Protein AF-A0A1M2VXD1-F1 (afdb_monomer_lite)

pLDDT: mean 79.66, std 19.38, range [21.55, 96.44]

Radius of gyration: 25.26 Å; chains: 1; bounding box: 63×51×66 Å

Sequence (333 aa):
MLAHATRSALWVNRQWRKYPYMIINKCAIPARLKPLDLIFSRRVIPALESASIPWVDDLNDPSAPAAVMGALDVIEDKSFRRASTYHAFLPGSLAQDSKARLKICTNTIVMRLDLADEDGIVRARGVHIAAANPRKADLTYYAKARREVVLSAGALGSPQILMLMWSAPCMRLRGKPELEYSCIGPRDHLEEKNVPVVLDMPAVESHLQDHIGVPLTYEVPMSDSLHQLENNIFSALKAALTYVVTGRGLFSSPFQSITSLIPTRLLDGHAHRVVAPEPSVLDASVPANRPDLELMPLANNCTDADIPGKGVFTLLPTLILLKSQACDFASGT

Foldseek 3Di:
DVVVVVVVVVVVVVVVVVFQKDQPQQLPPVVDQFPLSVLQCVPVVVVQVLQVAEEDSDPPPLQFFQWHKYWDTAIAGPLLHHDDPCCGPPNPVNCVVCVVPDDDDPQKDFQEFFWAQDPNDIDTQWTKIAGNPPVGRVDIDTGGDPPDDDDDLPLPRRLCRQQDDDDDPDDPPPDDPTDPHNQEEAPVVCVVVVHDHPHHDPPRQWFDDDKDKDKDKDFDAQVNAPCVVVQDVVVVVVQVVCCVVRVDHDVSDDQFTMKTFAAPVQQDPVSRHGHDPDSVLRNCVDVNNNGQKMWTKGQYDPDPDDDPPTGMIITIIMGPDDPDIDGDPVPDD

Structure (mmCIF, N/CA/C/O backbone):
data_AF-A0A1M2VXD1-F1
#
_entry.id   AF-A0A1M2VXD1-F1
#
loop_
_atom_site.group_PDB
_atom_site.id
_atom_site.type_symbol
_atom_site.label_atom_id
_atom_site.label_alt_id
_atom_site.label_comp_id
_atom_site.label_asym_id
_atom_site.label_entity_id
_atom_site.label_seq_id
_atom_site.pdbx_PDB_ins_code
_atom_site.Cartn_x
_atom_site.Cartn_y
_atom_site.Cartn_z
_atom_site.occupancy
_atom_site.B_iso_or_equiv
_atom_site.auth_seq_id
_atom_site.auth_comp_id
_atom_site.auth_asym_id
_atom_site.auth_atom_id
_atom_site.pdbx_PDB_model_num
ATOM 1 N N . MET A 1 1 ? -4.231 -24.856 8.510 1.00 27.02 1 MET A N 1
ATOM 2 C CA . MET A 1 1 ? -3.944 -23.481 8.035 1.00 27.02 1 MET A CA 1
ATOM 3 C C . MET A 1 1 ? -3.842 -23.364 6.509 1.00 27.02 1 MET A C 1
ATOM 5 O O . MET A 1 1 ? -4.432 -22.431 5.987 1.00 27.02 1 MET A O 1
ATOM 9 N N . LEU A 1 2 ? -3.238 -24.308 5.765 1.00 21.55 2 LEU A N 1
ATOM 10 C CA . LEU A 1 2 ? -3.214 -24.265 4.282 1.00 21.55 2 LEU A CA 1
ATOM 11 C C . LEU A 1 2 ? -4.600 -24.321 3.594 1.00 21.55 2 LEU A C 1
ATOM 13 O O . LEU A 1 2 ? -4.790 -23.741 2.528 1.00 21.55 2 LEU A O 1
ATOM 17 N N . ALA A 1 3 ? -5.595 -24.969 4.210 1.00 22.17 3 ALA A N 1
ATOM 18 C CA . ALA A 1 3 ? -6.945 -25.087 3.642 1.00 22.17 3 ALA A CA 1
ATOM 19 C C . ALA A 1 3 ? -7.771 -23.781 3.681 1.00 22.17 3 ALA A C 1
ATOM 21 O O . ALA A 1 3 ? -8.796 -23.679 3.008 1.00 22.17 3 ALA A O 1
ATOM 22 N N . HIS A 1 4 ? -7.346 -22.783 4.468 1.00 24.78 4 HIS A N 1
ATOM 23 C CA . HIS A 1 4 ? -8.056 -21.505 4.575 1.00 24.78 4 HIS A CA 1
ATOM 24 C C . HIS A 1 4 ? -7.591 -20.492 3.517 1.00 24.78 4 HIS A C 1
ATOM 26 O O . HIS A 1 4 ? -8.424 -19.746 3.011 1.00 24.78 4 HIS A O 1
ATOM 32 N N . ALA A 1 5 ? -6.309 -20.534 3.127 1.00 27.22 5 ALA A N 1
ATOM 33 C CA . ALA A 1 5 ? -5.708 -19.661 2.112 1.00 27.22 5 ALA A CA 1
ATOM 34 C C . ALA A 1 5 ? -6.173 -19.985 0.675 1.00 27.22 5 ALA A C 1
ATOM 36 O O . ALA A 1 5 ? -6.432 -19.094 -0.131 1.00 27.22 5 ALA A O 1
ATOM 37 N N . THR A 1 6 ? -6.371 -21.269 0.364 1.00 26.12 6 THR A N 1
ATOM 38 C CA . THR A 1 6 ? -6.910 -21.716 -0.936 1.00 26.12 6 THR A CA 1
ATOM 39 C C . THR A 1 6 ? -8.391 -21.370 -1.106 1.00 26.12 6 THR A C 1
ATOM 41 O O . THR A 1 6 ? -8.841 -21.069 -2.214 1.00 26.12 6 THR A O 1
ATOM 44 N N . ARG A 1 7 ? -9.163 -21.327 -0.010 1.00 27.27 7 ARG A N 1
ATOM 45 C CA . ARG A 1 7 ? -10.561 -20.867 -0.036 1.00 27.27 7 ARG A CA 1
ATOM 46 C C . ARG A 1 7 ? -10.684 -19.354 -0.210 1.00 27.27 7 ARG A C 1
ATOM 48 O O . ARG A 1 7 ? -11.614 -18.931 -0.891 1.00 27.27 7 ARG A O 1
ATOM 55 N N . SER A 1 8 ? -9.772 -18.545 0.332 1.00 30.53 8 SER A N 1
ATOM 56 C CA . SER A 1 8 ? -9.778 -17.088 0.128 1.00 30.53 8 SER A CA 1
ATOM 57 C C . SER A 1 8 ? -9.400 -16.698 -1.304 1.00 30.53 8 SER A C 1
ATOM 59 O O . SER A 1 8 ? -10.099 -15.871 -1.883 1.00 30.53 8 SER A O 1
ATOM 61 N N . ALA A 1 9 ? -8.416 -17.351 -1.931 1.00 28.34 9 ALA A N 1
ATOM 62 C CA . ALA A 1 9 ? -8.074 -17.105 -3.341 1.00 28.34 9 ALA A CA 1
ATOM 63 C C . ALA A 1 9 ? -9.244 -17.423 -4.303 1.00 28.34 9 ALA A C 1
ATOM 65 O O . ALA A 1 9 ? -9.560 -16.641 -5.202 1.00 28.34 9 ALA A O 1
ATOM 66 N N . LEU A 1 10 ? -9.966 -18.527 -4.064 1.00 28.28 10 LEU A N 1
ATOM 67 C CA . LEU A 1 10 ? -11.175 -18.892 -4.820 1.00 28.28 10 LEU A CA 1
ATOM 68 C C . LEU A 1 10 ? -12.394 -18.004 -4.496 1.00 28.28 10 LEU A C 1
ATOM 70 O O . LEU A 1 10 ? -13.257 -17.807 -5.356 1.00 28.28 10 LEU A O 1
ATOM 74 N N . TRP A 1 11 ? -12.487 -17.464 -3.275 1.00 28.95 11 TRP A N 1
ATOM 75 C CA . TRP A 1 11 ? -13.575 -16.573 -2.855 1.00 28.95 11 TRP A CA 1
ATOM 76 C C . TRP A 1 11 ? -13.439 -15.172 -3.453 1.00 28.95 11 TRP A C 1
ATOM 78 O O . TRP A 1 11 ? -14.418 -14.654 -3.996 1.00 28.95 11 TRP A O 1
ATOM 88 N N . VAL A 1 12 ? -12.223 -14.613 -3.435 1.00 33.12 12 VAL A N 1
ATOM 89 C CA . VAL A 1 12 ? -11.876 -13.349 -4.099 1.00 33.12 12 VAL A CA 1
ATOM 90 C C . VAL A 1 12 ? -12.278 -13.458 -5.574 1.00 33.12 12 VAL A C 1
ATOM 92 O O . VAL A 1 12 ? -13.157 -12.725 -6.023 1.00 33.12 12 VAL A O 1
ATOM 95 N N . ASN A 1 13 ? -11.806 -14.482 -6.294 1.00 33.16 13 ASN A N 1
ATOM 96 C CA . ASN A 1 13 ? -12.127 -14.684 -7.716 1.00 33.16 13 ASN A CA 1
ATOM 97 C C . ASN A 1 13 ? -13.632 -14.892 -8.029 1.00 33.16 13 ASN A C 1
ATOM 99 O O . ASN A 1 13 ? -14.100 -14.515 -9.106 1.00 33.16 13 ASN A O 1
ATOM 103 N N . ARG A 1 14 ? -14.429 -15.468 -7.112 1.00 34.53 14 ARG A N 1
ATOM 104 C CA . ARG A 1 14 ? -15.885 -15.654 -7.311 1.00 34.53 14 ARG A CA 1
ATOM 105 C C . ARG A 1 14 ? -16.701 -14.377 -7.119 1.00 34.53 14 ARG A C 1
ATOM 107 O O . ARG A 1 14 ? -17.692 -14.209 -7.829 1.00 34.53 14 ARG A O 1
ATOM 114 N N . GLN A 1 15 ? -16.321 -13.501 -6.188 1.00 37.28 15 GLN A N 1
ATOM 115 C CA . GLN A 1 15 ? -17.005 -12.217 -5.989 1.00 37.28 15 GLN A CA 1
ATOM 116 C C . GLN A 1 15 ? -16.754 -11.289 -7.185 1.00 37.28 15 GLN A C 1
ATOM 118 O O . GLN A 1 15 ? -17.712 -10.751 -7.737 1.00 37.28 15 GLN A O 1
ATOM 123 N N . TRP A 1 16 ? -15.514 -11.198 -7.684 1.00 41.56 16 TRP A N 1
ATOM 124 C CA . TRP A 1 16 ? -15.165 -10.304 -8.802 1.00 41.56 16 TRP A CA 1
ATOM 125 C C . TRP A 1 16 ? -15.924 -10.586 -10.106 1.00 41.56 16 TRP A C 1
ATOM 127 O O . TRP A 1 16 ? -16.173 -9.657 -10.862 1.00 41.56 16 TRP A O 1
ATOM 137 N N . ARG A 1 17 ? -16.401 -11.818 -10.347 1.00 41.69 17 ARG A N 1
ATOM 138 C CA . ARG A 1 17 ? -17.253 -12.125 -11.516 1.00 41.69 17 ARG A CA 1
ATOM 139 C C . ARG A 1 17 ? -18.633 -11.452 -11.481 1.00 41.69 17 ARG A C 1
ATOM 141 O O . ARG A 1 17 ? -19.262 -11.331 -12.528 1.00 41.69 17 ARG A O 1
ATOM 148 N N . LYS A 1 18 ? -19.127 -11.052 -10.301 1.00 43.41 18 LYS A N 1
ATOM 149 C CA . LYS A 1 18 ? -20.421 -10.363 -10.127 1.00 43.41 18 LYS A CA 1
ATOM 150 C C . LYS A 1 18 ? -2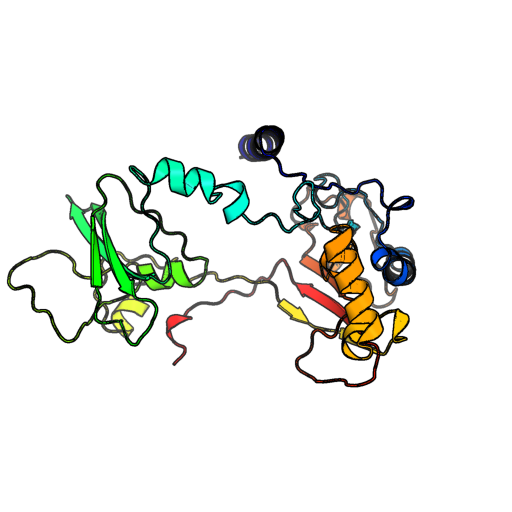0.307 -8.838 -10.097 1.00 43.41 18 LYS A C 1
ATOM 152 O O . LYS A 1 18 ? -21.325 -8.169 -10.257 1.00 43.41 18 LYS A O 1
ATOM 157 N N . TYR A 1 19 ? -19.110 -8.288 -9.902 1.00 47.88 19 TYR A N 1
ATOM 158 C CA . TYR A 1 19 ? -18.892 -6.844 -9.871 1.00 47.88 19 TYR A CA 1
ATOM 159 C C . TYR A 1 19 ? -18.462 -6.320 -11.252 1.00 47.88 19 TYR A C 1
ATOM 161 O O . TYR A 1 19 ? -17.842 -7.045 -12.024 1.00 47.88 19 TYR A O 1
ATOM 169 N N . PRO A 1 20 ? -18.762 -5.058 -11.603 1.00 51.06 20 PRO A N 1
ATOM 170 C CA . PRO A 1 20 ? -18.433 -4.495 -12.915 1.00 51.06 20 PRO A CA 1
ATOM 171 C C . PRO A 1 20 ? -16.933 -4.203 -13.134 1.00 51.06 20 PRO A C 1
ATOM 173 O O . PRO A 1 20 ? -16.594 -3.591 -14.147 1.00 51.06 20 PRO A O 1
ATOM 176 N N . TYR A 1 21 ? -16.047 -4.619 -12.224 1.00 53.47 21 TYR A N 1
ATOM 177 C CA . TYR A 1 21 ? -14.604 -4.363 -12.283 1.00 53.47 21 TYR A CA 1
ATOM 178 C C . TYR A 1 21 ? -13.865 -5.500 -12.977 1.00 53.47 21 TYR A C 1
ATOM 180 O O . TYR A 1 21 ? -14.255 -6.663 -12.875 1.00 53.47 21 TYR A O 1
ATOM 188 N N . MET A 1 22 ? -12.789 -5.160 -13.677 1.00 49.56 22 MET A N 1
ATOM 189 C CA . MET A 1 22 ? -11.925 -6.129 -14.330 1.00 49.56 22 MET A CA 1
ATOM 190 C C . MET A 1 22 ? -10.579 -6.082 -13.614 1.00 49.56 22 MET A C 1
ATOM 192 O O . MET A 1 22 ? -9.918 -5.049 -13.622 1.00 49.56 22 MET A O 1
ATOM 196 N N . ILE A 1 23 ? -10.161 -7.190 -12.998 1.00 51.59 23 ILE A N 1
ATOM 197 C CA . ILE A 1 23 ? -8.733 -7.366 -12.723 1.00 51.59 23 ILE A CA 1
ATOM 198 C C . ILE A 1 23 ? -8.118 -7.574 -14.099 1.00 51.59 23 ILE A C 1
ATOM 200 O O . ILE A 1 23 ? -8.378 -8.591 -14.749 1.00 51.59 23 ILE A O 1
ATOM 204 N N . ILE A 1 24 ? -7.416 -6.564 -14.605 1.00 51.12 24 ILE A N 1
ATOM 205 C CA . ILE A 1 24 ? -6.757 -6.673 -15.901 1.00 51.12 24 ILE A CA 1
ATOM 206 C C . ILE A 1 24 ? -5.478 -7.473 -15.677 1.00 51.12 24 ILE A C 1
ATOM 208 O O . ILE A 1 24 ? -4.401 -6.899 -15.579 1.00 51.12 24 ILE A O 1
ATOM 212 N N . ASN A 1 25 ? -5.623 -8.797 -15.603 1.00 42.66 25 ASN A N 1
ATOM 213 C CA . ASN A 1 25 ? -4.494 -9.708 -15.685 1.00 42.66 25 ASN A CA 1
ATOM 214 C C . ASN A 1 25 ? -3.867 -9.524 -17.081 1.00 42.66 25 ASN A C 1
ATOM 216 O O . ASN A 1 25 ? -4.540 -9.676 -18.111 1.00 42.66 25 ASN A O 1
ATOM 220 N N . LYS A 1 26 ? -2.598 -9.114 -17.115 1.00 50.81 26 LYS A N 1
ATOM 221 C CA . LYS A 1 26 ? -1.850 -8.878 -18.351 1.00 50.81 26 LYS A CA 1
ATOM 222 C C . LYS A 1 26 ? -0.836 -9.997 -18.646 1.00 50.81 26 LYS A C 1
ATOM 224 O O . LYS A 1 26 ? 0.226 -9.691 -19.172 1.00 50.81 26 LYS A O 1
ATOM 229 N N . CYS A 1 27 ? -1.193 -11.279 -18.518 1.00 35.38 27 CYS A N 1
ATOM 230 C CA . CYS A 1 27 ? -0.442 -12.403 -19.126 1.00 35.38 27 CYS A CA 1
ATOM 231 C C . CYS A 1 27 ? -0.295 -12.341 -20.680 1.00 35.38 27 CYS A C 1
ATOM 233 O O . CYS A 1 27 ? -0.021 -13.342 -21.328 1.00 35.38 27 CYS A O 1
ATOM 235 N N . ALA A 1 28 ? -0.529 -11.199 -21.339 1.00 37.50 28 ALA A N 1
ATOM 236 C CA . ALA A 1 28 ? -0.450 -11.028 -22.796 1.00 37.50 28 ALA A CA 1
ATOM 237 C C . ALA A 1 28 ? 0.382 -9.793 -23.184 1.00 37.50 28 ALA A C 1
ATOM 239 O O . ALA A 1 28 ? 0.027 -9.030 -24.091 1.00 37.50 28 ALA A O 1
ATOM 240 N N . ILE A 1 29 ? 1.475 -9.562 -22.458 1.00 43.72 29 ILE A N 1
ATOM 241 C CA . ILE A 1 29 ? 2.310 -8.368 -22.596 1.00 43.72 29 ILE A CA 1
ATOM 242 C C . ILE A 1 29 ? 3.058 -8.245 -23.928 1.00 43.72 29 ILE A C 1
ATOM 244 O O . ILE A 1 29 ? 3.064 -7.122 -24.440 1.00 43.72 29 ILE A O 1
ATOM 248 N N . PRO A 1 30 ? 3.555 -9.302 -24.604 1.00 37.78 30 PRO A N 1
ATOM 249 C CA . PRO A 1 30 ? 4.301 -9.086 -25.846 1.00 37.78 30 PRO A CA 1
ATOM 250 C C . PRO A 1 30 ? 3.478 -8.388 -26.947 1.00 37.78 30 PRO A C 1
ATOM 252 O O . PRO A 1 30 ? 4.041 -7.713 -27.804 1.00 37.78 30 PRO A O 1
ATOM 255 N N . ALA A 1 31 ? 2.141 -8.485 -26.907 1.00 35.91 31 ALA A N 1
ATOM 256 C CA . ALA A 1 31 ? 1.253 -7.936 -27.934 1.00 35.91 31 ALA A CA 1
ATOM 257 C C . ALA A 1 31 ? 0.454 -6.679 -27.517 1.00 35.91 31 ALA A C 1
ATOM 259 O O . ALA A 1 31 ? -0.282 -6.137 -28.346 1.00 35.91 31 ALA A O 1
ATOM 260 N N . ARG A 1 32 ? 0.519 -6.219 -26.253 1.00 40.44 32 ARG A N 1
ATOM 261 C CA . ARG A 1 32 ? -0.411 -5.190 -25.714 1.00 40.44 32 ARG A CA 1
ATOM 262 C C . ARG A 1 32 ? 0.196 -4.183 -24.721 1.00 40.44 32 ARG A C 1
ATOM 264 O O . ARG A 1 32 ? -0.515 -3.653 -23.865 1.00 40.44 32 ARG A O 1
ATOM 271 N N . LEU A 1 33 ? 1.483 -3.877 -24.830 1.00 40.78 33 LEU A N 1
ATOM 272 C CA . LEU A 1 33 ? 2.101 -2.773 -24.082 1.00 40.78 33 LEU A CA 1
ATOM 273 C C . LEU A 1 33 ? 1.481 -1.416 -24.520 1.00 40.78 33 LEU A C 1
ATOM 275 O O . LEU A 1 33 ? 1.429 -1.106 -25.714 1.00 40.78 33 LEU A O 1
ATOM 279 N N . LYS A 1 34 ? 0.967 -0.609 -23.569 1.00 50.00 34 LYS A N 1
ATOM 280 C CA . LYS A 1 34 ? 0.502 0.777 -23.821 1.00 50.00 34 LYS A CA 1
ATOM 281 C C . LYS A 1 34 ? 1.727 1.659 -24.194 1.00 50.00 34 LYS A C 1
ATOM 283 O O . LYS A 1 34 ? 2.852 1.289 -23.875 1.00 50.00 34 LYS A O 1
ATOM 288 N N . PRO A 1 35 ? 1.567 2.838 -24.832 1.00 41.34 35 PRO A N 1
ATOM 289 C CA . PRO A 1 35 ? 2.682 3.602 -25.421 1.00 41.34 35 PRO A CA 1
ATOM 290 C C . PRO A 1 35 ? 3.859 3.960 -24.492 1.00 41.34 35 PRO A C 1
ATOM 292 O O . PRO A 1 35 ? 4.967 4.123 -24.988 1.00 41.34 35 PRO A O 1
ATOM 295 N N . LEU A 1 36 ? 3.650 4.058 -23.172 1.00 43.28 36 LEU A N 1
ATOM 296 C CA . LEU A 1 36 ? 4.734 4.259 -22.194 1.00 43.28 36 LEU A CA 1
ATOM 297 C C . LEU A 1 36 ? 5.261 2.974 -21.568 1.00 43.28 36 LEU A C 1
ATOM 299 O O . LEU A 1 36 ? 6.458 2.903 -21.298 1.00 43.28 36 LEU A O 1
ATOM 303 N N . ASP A 1 37 ? 4.424 1.935 -21.462 1.00 51.47 37 ASP A N 1
ATOM 304 C CA . ASP A 1 37 ? 4.933 0.591 -21.192 1.00 51.47 37 ASP A CA 1
ATOM 305 C C . ASP A 1 37 ? 5.948 0.210 -22.286 1.00 51.47 37 ASP A C 1
ATOM 307 O O . ASP A 1 37 ? 6.904 -0.494 -22.007 1.00 51.47 37 ASP A O 1
ATOM 311 N N . LEU A 1 38 ? 5.808 0.726 -23.516 1.00 50.94 38 LEU A N 1
ATOM 312 C CA . LEU A 1 38 ? 6.657 0.390 -24.662 1.00 50.94 38 LEU A CA 1
ATOM 313 C C . LEU A 1 38 ? 8.074 0.991 -24.657 1.00 50.94 38 LEU A C 1
ATOM 315 O O . LEU A 1 38 ? 8.952 0.386 -25.257 1.00 50.94 38 LEU A O 1
ATOM 319 N N . ILE A 1 39 ? 8.315 2.172 -24.080 1.00 54.88 39 ILE A N 1
ATOM 320 C CA . ILE A 1 39 ? 9.640 2.833 -24.161 1.00 54.88 39 ILE A CA 1
ATOM 321 C C . ILE A 1 39 ? 10.543 2.338 -23.033 1.00 54.88 39 ILE A C 1
ATOM 323 O O . ILE A 1 39 ? 11.710 2.009 -23.239 1.00 54.88 39 ILE A O 1
ATOM 327 N N . PHE A 1 40 ? 9.953 2.228 -21.850 1.00 64.12 40 PHE A N 1
ATOM 328 C CA . PHE A 1 40 ? 10.635 1.885 -20.622 1.00 64.12 40 PHE A CA 1
ATOM 329 C C . PHE A 1 40 ? 10.948 0.386 -20.504 1.00 64.12 40 PHE A C 1
ATOM 331 O O . PHE A 1 40 ? 12.095 -0.002 -20.267 1.00 64.12 40 PHE A O 1
ATOM 338 N N . SER A 1 41 ? 9.950 -0.468 -20.768 1.00 65.50 41 SER A N 1
ATOM 339 C CA . SER A 1 41 ? 10.131 -1.926 -20.725 1.00 65.50 41 SER A CA 1
ATOM 340 C C . SER A 1 41 ? 11.183 -2.411 -21.724 1.00 65.50 41 SER A C 1
ATOM 342 O O . SER A 1 41 ? 11.930 -3.332 -21.417 1.00 65.50 41 SER A O 1
ATOM 344 N N . ARG A 1 42 ? 11.327 -1.738 -22.878 1.00 71.81 42 ARG A N 1
ATOM 345 C CA . ARG A 1 42 ? 12.329 -2.071 -23.905 1.00 71.81 42 ARG A CA 1
ATOM 346 C C . ARG A 1 42 ? 13.770 -1.966 -23.423 1.00 71.81 42 ARG A C 1
ATOM 348 O O . ARG A 1 42 ? 14.627 -2.609 -24.016 1.00 71.81 42 ARG A O 1
ATOM 355 N N . ARG A 1 43 ? 14.049 -1.142 -22.411 1.00 82.56 43 ARG A N 1
ATOM 356 C CA . ARG A 1 43 ? 15.397 -1.007 -21.841 1.00 82.56 43 ARG A CA 1
ATOM 357 C C . ARG A 1 43 ? 15.550 -1.811 -20.558 1.00 82.56 43 ARG A C 1
ATOM 359 O O . ARG A 1 43 ? 16.572 -2.461 -20.374 1.00 82.56 43 ARG A O 1
ATOM 366 N N . VAL A 1 44 ? 14.534 -1.785 -19.697 1.00 86.19 44 VAL A N 1
ATOM 367 C CA . VAL A 1 44 ? 14.605 -2.414 -18.374 1.00 86.19 44 VAL A CA 1
ATOM 368 C C . VAL A 1 44 ? 14.483 -3.933 -18.439 1.00 86.19 44 VAL A C 1
ATOM 370 O O . VAL A 1 44 ? 15.254 -4.607 -17.765 1.00 86.19 44 VAL A O 1
ATOM 373 N N . ILE A 1 45 ? 13.587 -4.482 -19.269 1.00 88.44 45 ILE A N 1
ATOM 374 C CA . ILE A 1 45 ? 13.413 -5.940 -19.372 1.00 88.44 45 ILE A CA 1
ATOM 375 C C . ILE A 1 45 ? 14.719 -6.606 -19.832 1.00 88.44 45 ILE A C 1
ATOM 377 O O . ILE A 1 45 ? 15.220 -7.438 -19.081 1.00 88.44 45 ILE A O 1
ATOM 381 N N . PRO A 1 46 ? 15.363 -6.202 -20.951 1.00 89.38 46 PRO A N 1
ATOM 382 C CA . PRO A 1 46 ? 16.622 -6.831 -21.358 1.00 89.38 46 PRO A CA 1
ATOM 383 C C . PRO A 1 46 ? 17.747 -6.670 -20.327 1.00 89.38 46 PRO A C 1
ATOM 385 O O . PRO A 1 46 ? 18.578 -7.562 -20.172 1.00 89.38 46 PRO A O 1
ATOM 388 N N . ALA A 1 47 ? 17.778 -5.544 -19.602 1.00 89.00 47 ALA A N 1
ATOM 389 C CA . ALA A 1 47 ? 18.753 -5.332 -18.536 1.00 89.00 47 ALA A CA 1
ATOM 390 C C . ALA A 1 47 ? 18.551 -6.329 -17.380 1.00 89.00 47 ALA A C 1
ATOM 392 O O . ALA A 1 47 ? 19.516 -6.951 -16.936 1.00 89.00 47 ALA A O 1
ATOM 393 N N . LEU A 1 48 ? 17.310 -6.541 -16.938 1.00 89.88 48 LEU A N 1
ATOM 394 C CA . LEU A 1 48 ? 16.981 -7.509 -15.886 1.00 89.88 48 LEU A CA 1
ATOM 395 C C . LEU A 1 48 ? 17.168 -8.965 -16.351 1.00 89.88 48 LEU A C 1
ATOM 397 O O . LEU A 1 48 ? 17.700 -9.776 -15.592 1.00 89.88 48 LEU A O 1
ATOM 401 N N . GLU A 1 49 ? 16.844 -9.288 -17.608 1.00 91.25 49 GLU A N 1
ATOM 402 C CA . GLU A 1 49 ? 17.136 -10.605 -18.200 1.00 91.25 49 GLU A CA 1
ATOM 403 C C . GLU A 1 49 ? 18.642 -10.884 -18.210 1.00 91.25 49 GLU A C 1
ATOM 405 O O . GLU A 1 49 ? 19.074 -11.976 -17.835 1.00 91.25 49 GLU A O 1
ATOM 410 N N . SER A 1 50 ? 19.464 -9.886 -18.563 1.00 91.69 50 SER A N 1
ATOM 411 C CA . SER A 1 50 ? 20.928 -10.018 -18.532 1.00 91.69 50 SER A CA 1
ATOM 412 C C . SER A 1 50 ? 21.471 -10.263 -17.117 1.00 91.69 50 SER A C 1
ATOM 414 O O . SER A 1 50 ? 22.476 -10.955 -16.948 1.00 91.69 50 SER A O 1
ATOM 416 N N . ALA A 1 51 ? 20.751 -9.790 -16.095 1.00 91.31 51 ALA A N 1
ATOM 417 C CA . ALA A 1 51 ? 21.024 -10.046 -14.683 1.00 91.31 51 ALA A CA 1
ATOM 418 C C . ALA A 1 51 ? 20.423 -11.374 -14.173 1.00 91.31 51 ALA A C 1
ATOM 420 O O . ALA A 1 51 ? 20.433 -11.626 -12.968 1.00 91.31 51 ALA A O 1
ATOM 421 N N . SER A 1 52 ? 19.946 -12.249 -15.069 1.00 92.56 52 SER A N 1
ATOM 422 C CA . SER A 1 52 ? 19.356 -13.559 -14.744 1.00 92.56 52 SER A CA 1
ATOM 423 C C . SER A 1 52 ? 18.072 -13.480 -13.905 1.00 92.56 52 SER A C 1
ATOM 425 O O . SER A 1 52 ? 17.789 -14.377 -13.114 1.00 92.56 52 SER A O 1
ATOM 427 N N . ILE A 1 53 ? 17.284 -12.417 -14.088 1.00 92.69 53 ILE A N 1
ATOM 428 C CA . ILE A 1 53 ? 15.957 -12.261 -13.483 1.00 92.69 53 ILE A CA 1
ATOM 429 C C . ILE A 1 53 ? 14.919 -12.570 -14.575 1.00 92.69 53 ILE A C 1
ATOM 431 O O . ILE A 1 53 ? 14.744 -11.759 -15.483 1.00 92.69 53 ILE A O 1
ATOM 435 N N . PRO A 1 54 ? 14.263 -13.744 -14.560 1.00 90.00 54 PRO A N 1
ATOM 436 C CA . PRO A 1 54 ? 13.349 -14.145 -15.624 1.00 90.00 54 PRO A CA 1
ATOM 437 C C . PRO A 1 54 ? 12.023 -13.383 -15.560 1.00 90.00 54 PRO A C 1
ATOM 439 O O . PRO A 1 54 ? 11.556 -13.008 -14.485 1.00 90.00 54 PRO A O 1
ATOM 442 N N . TRP A 1 55 ? 11.389 -13.213 -16.719 1.00 90.94 55 TRP A N 1
ATOM 443 C CA . TRP A 1 55 ? 10.019 -12.719 -16.817 1.00 90.94 55 TRP A CA 1
ATOM 444 C C . TRP A 1 55 ? 8.997 -13.814 -16.482 1.00 90.94 55 TRP A C 1
ATOM 446 O O . TRP A 1 55 ? 9.110 -14.935 -16.982 1.00 90.94 55 TRP A O 1
ATOM 456 N N . VAL A 1 56 ? 7.966 -13.475 -15.704 1.00 89.06 56 VAL A N 1
ATOM 457 C CA . VAL A 1 56 ? 6.734 -14.269 -15.568 1.00 89.06 56 VAL A CA 1
ATOM 458 C C . VAL A 1 56 ? 5.510 -13.457 -15.953 1.00 89.06 56 VAL A C 1
ATOM 460 O O . VAL A 1 56 ? 5.443 -12.240 -15.778 1.00 89.06 56 VAL A O 1
ATOM 463 N N . ASP A 1 57 ? 4.507 -14.173 -16.447 1.00 82.81 57 ASP A N 1
ATOM 464 C CA . ASP A 1 57 ? 3.248 -13.580 -16.878 1.00 82.81 57 ASP A CA 1
ATOM 465 C C . ASP A 1 57 ? 2.323 -13.199 -15.713 1.00 82.81 57 ASP A C 1
ATOM 467 O O . ASP A 1 57 ? 1.466 -12.333 -15.890 1.00 82.81 57 ASP A O 1
ATOM 471 N N . ASP A 1 58 ? 2.489 -13.827 -14.545 1.00 85.44 58 ASP A N 1
ATOM 472 C CA . ASP A 1 58 ? 1.706 -13.565 -13.336 1.00 85.44 58 ASP A CA 1
ATOM 473 C C . ASP A 1 58 ? 2.615 -13.580 -12.096 1.00 85.44 58 ASP A C 1
ATOM 475 O O . ASP A 1 58 ? 3.081 -14.632 -11.659 1.00 85.44 58 ASP A O 1
ATOM 479 N N . LEU A 1 59 ? 2.868 -12.400 -11.519 1.00 86.94 59 LEU A N 1
ATOM 480 C CA . LEU A 1 59 ? 3.645 -12.257 -10.279 1.00 86.94 59 LEU A CA 1
ATOM 481 C C . LEU A 1 59 ? 2.923 -12.822 -9.049 1.00 86.94 59 LEU A C 1
ATOM 483 O O . LEU A 1 59 ? 3.557 -13.057 -8.022 1.00 86.94 59 LEU A O 1
ATOM 487 N N . ASN A 1 60 ? 1.608 -13.020 -9.136 1.00 88.06 60 ASN A N 1
ATOM 488 C CA . ASN A 1 60 ? 0.795 -13.589 -8.071 1.00 88.06 60 ASN A CA 1
ATOM 489 C C . ASN A 1 60 ? 0.642 -15.115 -8.204 1.00 88.06 60 ASN A C 1
ATOM 491 O O . ASN A 1 60 ? -0.042 -15.725 -7.375 1.00 88.06 60 ASN A O 1
ATOM 495 N N . ASP A 1 61 ? 1.264 -15.741 -9.212 1.00 88.38 61 ASP A N 1
ATOM 496 C CA . ASP A 1 61 ? 1.314 -17.196 -9.328 1.00 88.38 61 ASP A CA 1
ATOM 497 C C . ASP A 1 61 ? 2.138 -17.774 -8.161 1.00 88.38 61 ASP A C 1
ATOM 499 O O . ASP A 1 61 ? 3.333 -17.493 -8.047 1.00 88.38 61 ASP A O 1
ATOM 503 N N . PRO A 1 62 ? 1.550 -18.609 -7.281 1.00 87.00 62 PRO A N 1
ATOM 504 C CA . PRO A 1 62 ? 2.279 -19.206 -6.163 1.00 87.00 62 PRO A CA 1
ATOM 505 C C . PRO A 1 62 ? 3.409 -20.155 -6.596 1.00 87.00 62 PRO A C 1
ATOM 507 O O . PRO A 1 62 ? 4.203 -20.561 -5.749 1.00 87.00 62 PRO A O 1
ATOM 510 N N . SER A 1 63 ? 3.457 -20.546 -7.872 1.00 89.00 63 SER A N 1
ATOM 511 C CA . SER A 1 63 ? 4.532 -21.343 -8.467 1.00 89.00 63 SER A CA 1
ATOM 512 C C . SER A 1 63 ? 5.620 -20.504 -9.146 1.00 89.00 63 SER A C 1
ATOM 514 O O . SER A 1 63 ? 6.608 -21.072 -9.618 1.00 89.00 63 SER A O 1
ATOM 516 N N . ALA A 1 64 ? 5.474 -19.172 -9.179 1.00 90.88 64 ALA A N 1
ATOM 517 C CA . ALA A 1 64 ? 6.491 -18.285 -9.722 1.00 90.88 64 ALA A CA 1
ATOM 518 C C . ALA A 1 64 ? 7.829 -18.453 -8.970 1.00 90.88 64 ALA A C 1
ATOM 520 O O . ALA A 1 64 ? 7.838 -18.645 -7.748 1.00 90.88 64 ALA A O 1
ATOM 521 N N . PRO A 1 65 ? 8.975 -18.368 -9.672 1.00 93.62 65 PRO A N 1
ATOM 522 C CA . PRO A 1 65 ? 10.282 -18.390 -9.033 1.00 93.62 65 PRO A CA 1
ATOM 523 C C . PRO A 1 65 ? 10.436 -17.259 -8.014 1.00 93.62 65 PRO A C 1
ATOM 525 O O . PRO A 1 65 ? 9.931 -16.156 -8.199 1.00 93.62 65 PRO A O 1
ATOM 528 N N . ALA A 1 66 ? 11.213 -17.504 -6.964 1.00 93.44 66 ALA A N 1
ATOM 529 C CA . ALA A 1 66 ? 11.498 -16.518 -5.929 1.00 93.44 66 ALA A CA 1
ATOM 530 C C . ALA A 1 66 ? 12.259 -15.284 -6.440 1.00 93.44 66 ALA A C 1
ATOM 532 O O . ALA A 1 66 ? 12.127 -14.211 -5.858 1.00 93.44 66 ALA A O 1
ATOM 533 N N . ALA A 1 67 ? 13.069 -15.446 -7.493 1.00 95.31 67 ALA A N 1
ATOM 534 C CA . ALA A 1 67 ? 13.739 -14.357 -8.194 1.00 95.31 67 ALA A CA 1
ATOM 535 C C . ALA A 1 67 ? 13.102 -14.193 -9.573 1.00 95.31 67 ALA A C 1
ATOM 537 O O . ALA A 1 67 ? 13.238 -15.074 -10.424 1.00 95.31 67 ALA A O 1
ATOM 538 N N . VAL A 1 68 ? 12.378 -13.098 -9.776 1.00 94.81 68 VAL A N 1
ATOM 539 C CA . VAL A 1 68 ? 11.485 -12.946 -10.923 1.00 94.81 68 VAL A CA 1
ATOM 540 C C . VAL A 1 68 ? 11.174 -11.483 -11.201 1.00 94.81 68 VAL A C 1
ATOM 542 O O . VAL A 1 68 ? 11.191 -10.658 -10.292 1.00 94.81 68 VAL A O 1
ATOM 545 N N . MET A 1 69 ? 10.850 -11.161 -12.448 1.00 94.00 69 MET A N 1
ATOM 546 C CA . MET A 1 69 ? 10.204 -9.910 -12.823 1.00 94.00 69 MET A CA 1
ATOM 547 C C . MET A 1 69 ? 8.882 -10.155 -13.544 1.00 94.00 69 MET A C 1
ATOM 549 O O . MET A 1 69 ? 8.679 -11.191 -14.169 1.00 94.00 69 MET A O 1
ATOM 553 N N . GLY A 1 70 ? 7.987 -9.180 -13.489 1.00 90.06 70 GLY A N 1
ATOM 554 C CA . GLY A 1 70 ? 6.711 -9.252 -14.187 1.00 90.06 70 GLY A CA 1
ATOM 555 C C . GLY A 1 70 ? 5.947 -7.942 -14.103 1.00 90.06 70 GLY A C 1
ATOM 556 O O . GLY A 1 70 ? 6.414 -6.959 -13.518 1.00 90.06 70 GLY A O 1
ATOM 557 N N . ALA A 1 71 ? 4.763 -7.915 -14.706 1.00 84.38 71 ALA A N 1
ATOM 558 C CA . ALA A 1 71 ? 3.883 -6.762 -14.610 1.00 84.38 71 ALA A CA 1
ATOM 559 C C . ALA A 1 71 ? 3.036 -6.792 -13.342 1.00 84.38 71 ALA A C 1
ATOM 561 O O . ALA A 1 71 ? 2.558 -7.842 -12.920 1.00 84.38 71 ALA A O 1
ATOM 562 N N . LEU A 1 72 ? 2.809 -5.609 -12.777 1.00 84.19 72 LEU A N 1
ATOM 563 C CA . LEU A 1 72 ? 1.891 -5.439 -11.661 1.00 84.19 72 LEU A CA 1
ATOM 564 C C . LEU A 1 72 ? 0.441 -5.445 -12.145 1.00 84.19 72 LEU A C 1
ATOM 566 O O . LEU A 1 72 ? 0.089 -4.796 -13.137 1.00 84.19 72 LEU A O 1
ATOM 570 N N . ASP A 1 73 ? -0.414 -6.123 -11.384 1.00 82.44 73 ASP A N 1
ATOM 571 C CA . ASP A 1 73 ? -1.855 -6.039 -11.567 1.00 82.44 73 ASP A CA 1
ATOM 572 C C . ASP A 1 73 ? -2.366 -4.651 -11.166 1.00 82.44 73 ASP A C 1
ATOM 574 O O . ASP A 1 73 ? -2.061 -4.120 -10.096 1.00 82.44 73 ASP A O 1
ATOM 578 N N . VAL A 1 74 ? -3.202 -4.069 -12.024 1.00 77.88 74 VAL A N 1
ATOM 579 C CA . VAL A 1 74 ? -3.847 -2.775 -11.781 1.00 77.88 74 VAL A CA 1
ATOM 580 C C . VAL A 1 74 ? -5.352 -2.982 -11.726 1.00 77.88 74 VAL A C 1
ATOM 582 O O . VAL A 1 74 ? -5.944 -3.622 -12.599 1.00 77.88 74 VAL A O 1
ATOM 585 N N . ILE A 1 75 ? -5.987 -2.424 -10.695 1.00 79.69 75 ILE A N 1
ATOM 586 C CA . ILE A 1 75 ? -7.436 -2.521 -10.521 1.00 79.69 75 ILE A CA 1
ATOM 587 C C . ILE A 1 75 ? -8.105 -1.340 -11.231 1.00 79.69 75 ILE A C 1
ATOM 589 O O . ILE A 1 75 ? -8.088 -0.199 -10.753 1.00 79.69 75 ILE A O 1
ATOM 593 N N . GLU A 1 76 ? -8.719 -1.632 -12.375 1.00 80.75 76 GLU A N 1
ATOM 594 C CA . GLU A 1 76 ? -9.429 -0.670 -13.216 1.00 80.75 76 GLU A CA 1
ATOM 595 C C . GLU A 1 76 ? -10.874 -1.128 -13.484 1.00 80.75 76 GLU A C 1
ATOM 597 O O . GLU A 1 76 ? -11.217 -2.314 -13.443 1.00 80.75 76 GLU A O 1
ATOM 602 N N . ASP A 1 77 ? -11.763 -0.176 -13.758 1.00 78.62 77 ASP A N 1
ATOM 603 C CA . ASP A 1 77 ? -13.082 -0.481 -14.306 1.00 78.62 77 ASP A CA 1
ATOM 604 C C . ASP A 1 77 ? -13.019 -0.734 -15.828 1.00 78.62 77 ASP A C 1
ATOM 606 O O . ASP A 1 77 ? -11.989 -0.569 -16.485 1.00 78.62 77 ASP A O 1
ATOM 610 N N . LYS A 1 78 ? -14.152 -1.114 -16.432 1.00 78.81 78 LYS A N 1
ATOM 611 C CA . LYS A 1 78 ? -14.249 -1.347 -17.889 1.00 78.81 78 LYS A CA 1
ATOM 612 C C . LYS A 1 78 ? -13.952 -0.107 -18.746 1.00 78.81 78 LYS A C 1
ATOM 614 O O . LYS A 1 78 ? -13.792 -0.235 -19.958 1.00 78.81 78 LYS A O 1
ATOM 619 N N . SER A 1 79 ? -13.917 1.075 -18.136 1.00 78.69 79 SER A N 1
ATOM 620 C CA . SER A 1 79 ? -13.597 2.356 -18.768 1.00 78.69 79 SER A CA 1
ATOM 621 C C . SER A 1 79 ? -12.158 2.807 -18.483 1.00 78.69 79 SER A C 1
ATOM 623 O O . SER A 1 79 ? -11.847 3.966 -18.752 1.00 78.69 79 SER A O 1
ATOM 625 N N . PHE A 1 80 ? -11.291 1.922 -17.965 1.00 80.69 80 PHE A N 1
ATOM 626 C CA . PHE A 1 80 ? -9.888 2.207 -17.625 1.00 80.69 80 PHE A CA 1
ATOM 627 C C . PHE A 1 80 ? -9.723 3.280 -16.538 1.00 80.69 80 PHE A C 1
ATOM 629 O O . PHE A 1 80 ? -8.721 3.995 -16.491 1.00 80.69 80 PHE A O 1
ATOM 636 N N . ARG A 1 81 ? -10.719 3.422 -15.655 1.00 82.50 81 ARG A N 1
ATOM 637 C CA . ARG A 1 81 ? -10.629 4.298 -14.483 1.00 82.50 81 ARG A CA 1
ATOM 638 C C . ARG A 1 81 ? -10.194 3.499 -13.269 1.00 82.50 81 ARG A C 1
ATOM 640 O O . ARG A 1 81 ? -10.562 2.337 -13.122 1.00 82.50 81 ARG A O 1
ATOM 647 N N . ARG A 1 82 ? -9.480 4.157 -12.354 1.00 84.75 82 ARG A N 1
ATOM 648 C CA . ARG A 1 82 ? -9.106 3.593 -11.050 1.00 84.75 82 ARG A CA 1
ATOM 649 C C . ARG A 1 82 ? -10.331 3.009 -10.341 1.00 84.75 82 ARG A C 1
ATOM 651 O O . ARG A 1 82 ? -11.278 3.736 -10.042 1.00 84.75 82 ARG A O 1
ATOM 658 N N . ALA A 1 83 ? -10.263 1.733 -9.979 1.00 85.31 83 ALA A N 1
ATOM 659 C CA . ALA A 1 83 ? -11.265 1.093 -9.139 1.00 85.31 83 ALA A CA 1
ATOM 660 C C . ALA A 1 83 ? -10.803 1.107 -7.675 1.00 85.31 83 ALA A C 1
ATOM 662 O O . ALA A 1 83 ? -9.958 0.318 -7.258 1.00 85.31 83 ALA A O 1
ATOM 663 N N . SER A 1 84 ? -11.343 2.038 -6.884 1.00 86.50 84 SER A N 1
ATOM 664 C CA . SER A 1 84 ? -11.090 2.090 -5.440 1.00 86.50 84 SER A CA 1
ATOM 665 C C . SER A 1 84 ? -12.013 1.147 -4.664 1.00 86.50 84 SER A C 1
ATOM 667 O O . SER A 1 84 ? -13.101 0.802 -5.130 1.00 86.50 84 SER A O 1
ATOM 669 N N . THR A 1 85 ? -11.629 0.794 -3.434 1.00 86.81 85 THR A N 1
ATOM 670 C CA . THR A 1 85 ? -12.486 0.041 -2.499 1.00 86.81 85 THR A CA 1
ATOM 671 C C . THR A 1 85 ? -13.833 0.733 -2.272 1.00 86.81 85 THR A C 1
ATOM 673 O O . THR A 1 85 ? -14.859 0.062 -2.212 1.00 86.81 85 THR A O 1
ATOM 676 N N . TYR A 1 86 ? -13.854 2.071 -2.237 1.00 85.50 86 TYR A N 1
ATOM 677 C CA . TYR A 1 86 ? -15.088 2.858 -2.188 1.00 85.50 86 TYR A CA 1
ATOM 678 C C . TYR A 1 86 ? -16.011 2.552 -3.371 1.00 85.50 86 TYR A C 1
ATOM 680 O O . TYR A 1 86 ? -17.156 2.176 -3.157 1.00 85.50 86 TYR A O 1
ATOM 688 N N . HIS A 1 87 ? -15.520 2.650 -4.611 1.00 83.19 87 HIS A N 1
ATOM 689 C CA . HIS A 1 87 ? -16.350 2.344 -5.777 1.00 83.19 87 HIS A CA 1
ATOM 690 C C . HIS A 1 87 ? -16.814 0.886 -5.755 1.00 83.19 87 HIS A C 1
ATOM 692 O O . HIS A 1 87 ? -17.981 0.624 -6.036 1.00 83.19 87 HIS A O 1
ATOM 698 N N . ALA A 1 88 ? -15.925 -0.037 -5.376 1.00 84.12 88 ALA A N 1
ATOM 699 C CA . ALA A 1 88 ? -16.202 -1.465 -5.411 1.00 84.12 88 ALA A CA 1
ATOM 700 C C . ALA A 1 88 ? -17.244 -1.929 -4.385 1.00 84.12 88 ALA A C 1
ATOM 702 O O . ALA A 1 88 ? -18.135 -2.709 -4.724 1.00 84.12 88 ALA A O 1
ATOM 703 N N . PHE A 1 89 ? -17.147 -1.450 -3.145 1.00 86.44 89 PHE A N 1
ATOM 704 C CA . PHE A 1 89 ? -17.962 -1.940 -2.031 1.00 86.44 89 PHE A CA 1
ATOM 705 C C . PHE A 1 89 ? -19.046 -0.958 -1.581 1.00 86.44 89 PHE A C 1
ATOM 707 O O . PHE A 1 89 ? -20.047 -1.384 -1.006 1.00 86.44 89 PHE A O 1
ATOM 714 N N . LEU A 1 90 ? -18.874 0.340 -1.838 1.00 89.31 90 LEU A N 1
ATOM 715 C CA . LEU A 1 90 ? -19.794 1.391 -1.405 1.00 89.31 90 LEU A CA 1
ATOM 716 C C . LEU A 1 90 ? -20.012 2.466 -2.492 1.00 89.31 90 LEU A C 1
ATOM 718 O O . LEU A 1 90 ? -19.779 3.651 -2.244 1.00 89.31 90 LEU A O 1
ATOM 722 N N . PRO A 1 91 ? -20.469 2.092 -3.705 1.00 87.88 91 PRO A N 1
ATOM 723 C CA . PRO A 1 91 ? -20.753 3.074 -4.744 1.00 87.88 91 PRO A CA 1
ATOM 724 C C . PRO A 1 91 ? -21.860 4.040 -4.299 1.00 87.88 91 PRO A C 1
ATOM 726 O O . PRO A 1 91 ? -22.756 3.680 -3.532 1.00 87.88 91 PRO A O 1
ATOM 729 N N . GLY A 1 92 ? -21.827 5.271 -4.817 1.00 86.81 92 GLY A N 1
ATOM 730 C CA . GLY A 1 92 ? -22.743 6.341 -4.403 1.00 86.81 92 GLY A CA 1
ATOM 731 C C . GLY A 1 92 ? -24.230 5.985 -4.522 1.00 86.81 92 GLY A C 1
ATOM 732 O O . GLY A 1 92 ? -25.007 6.351 -3.644 1.00 86.81 92 GLY A O 1
ATOM 733 N N . SER A 1 93 ? -24.624 5.219 -5.545 1.00 88.31 93 SER A N 1
ATOM 734 C CA . SER A 1 93 ? -25.997 4.713 -5.694 1.00 88.31 93 SER A CA 1
ATOM 735 C C . SER A 1 93 ? -26.392 3.771 -4.555 1.00 88.31 93 SER A C 1
ATOM 737 O O . SER A 1 93 ? -27.408 3.990 -3.907 1.00 88.31 93 SER A O 1
ATOM 739 N N . LEU A 1 94 ? -25.544 2.791 -4.224 1.00 88.94 94 LEU A N 1
ATOM 740 C CA . LEU A 1 94 ? -25.787 1.868 -3.111 1.00 88.94 94 LEU A CA 1
ATOM 741 C C . LEU A 1 94 ? -25.866 2.603 -1.767 1.00 88.94 94 LEU A C 1
ATOM 743 O O . LEU A 1 94 ? -26.700 2.265 -0.921 1.00 88.94 94 LEU A O 1
ATOM 747 N N . ALA A 1 95 ? -25.001 3.600 -1.567 1.00 89.56 95 ALA A N 1
ATOM 748 C CA . ALA A 1 95 ? -25.018 4.444 -0.378 1.00 89.56 95 ALA A CA 1
ATOM 749 C C . ALA A 1 95 ? -26.334 5.240 -0.265 1.00 89.56 95 ALA A C 1
ATOM 751 O O . ALA A 1 95 ? -26.926 5.281 0.814 1.00 89.56 95 ALA A O 1
ATOM 752 N N . GLN A 1 96 ? -26.821 5.810 -1.373 1.00 89.44 96 GLN A N 1
ATOM 753 C CA . GLN A 1 96 ? -28.105 6.522 -1.450 1.00 89.44 96 GLN A CA 1
ATOM 754 C C . GLN A 1 96 ? -29.294 5.594 -1.172 1.00 89.44 96 GLN A C 1
ATOM 756 O O . GLN A 1 96 ? -30.123 5.904 -0.313 1.00 89.44 96 GLN A O 1
ATOM 761 N N . ASP A 1 97 ? -29.343 4.430 -1.822 1.00 93.25 97 ASP A N 1
ATOM 762 C CA . ASP A 1 97 ? -30.413 3.439 -1.646 1.00 93.25 97 ASP A CA 1
ATOM 763 C C . ASP A 1 97 ? -30.454 2.905 -0.207 1.00 93.25 97 ASP A C 1
ATOM 765 O O . ASP A 1 97 ? -31.513 2.619 0.354 1.00 93.25 97 ASP A O 1
ATOM 769 N N . SER A 1 98 ? -29.287 2.816 0.435 1.00 92.75 98 SER A N 1
ATOM 770 C CA . SER A 1 98 ? -29.147 2.322 1.804 1.00 92.75 98 SER A CA 1
ATOM 771 C C . SER A 1 98 ? -29.238 3.413 2.875 1.00 92.75 98 SER A C 1
ATOM 773 O O . SER A 1 98 ? -29.076 3.086 4.050 1.00 92.75 98 SER A O 1
ATOM 775 N N . LYS A 1 99 ? -29.544 4.677 2.541 1.00 92.62 99 LYS A N 1
ATOM 776 C CA . LYS A 1 99 ? -29.519 5.811 3.495 1.00 92.62 99 LYS A CA 1
ATOM 777 C C . LYS A 1 99 ? -30.394 5.631 4.741 1.00 92.62 99 LYS A C 1
ATOM 779 O O . LYS A 1 99 ? -30.109 6.197 5.792 1.00 92.62 99 LYS A O 1
ATOM 784 N N . ALA A 1 100 ? -31.456 4.826 4.648 1.00 94.00 100 ALA A N 1
ATOM 785 C CA . ALA A 1 100 ? -32.330 4.523 5.784 1.00 94.00 100 ALA A CA 1
ATOM 786 C C . ALA A 1 100 ? -31.654 3.631 6.846 1.00 94.00 100 ALA A C 1
ATOM 788 O O . ALA A 1 100 ? -32.047 3.642 8.012 1.00 94.00 100 ALA A O 1
ATOM 789 N N . ARG A 1 101 ? -30.633 2.860 6.452 1.00 94.31 101 ARG A N 1
ATOM 790 C CA . ARG A 1 101 ? -29.959 1.844 7.281 1.00 94.31 101 ARG A CA 1
ATOM 791 C C . ARG A 1 101 ? -28.443 2.036 7.399 1.00 94.31 101 ARG A C 1
ATOM 793 O O . ARG A 1 101 ? -27.837 1.444 8.285 1.00 94.31 101 ARG A O 1
ATOM 800 N N . LEU A 1 102 ? -27.843 2.863 6.546 1.00 94.19 102 LEU A N 1
ATOM 801 C CA . LEU A 1 102 ? -26.424 3.198 6.540 1.00 94.19 102 LEU A CA 1
ATOM 802 C C . LEU A 1 102 ? -26.258 4.713 6.653 1.00 94.19 102 LEU A C 1
ATOM 804 O O . LEU A 1 102 ? -26.753 5.467 5.820 1.00 94.19 102 LEU A O 1
ATOM 808 N N . LYS A 1 103 ? -25.529 5.144 7.680 1.00 93.06 103 LYS A N 1
ATOM 809 C CA . LYS A 1 103 ? -25.172 6.546 7.906 1.00 93.06 103 LYS A CA 1
ATOM 810 C C . LYS A 1 103 ? -23.679 6.688 7.654 1.00 93.06 103 LYS A C 1
ATOM 812 O O . LYS A 1 103 ? -22.895 5.963 8.258 1.00 93.06 103 LYS A O 1
ATOM 817 N N . ILE A 1 104 ? -23.309 7.591 6.752 1.00 92.69 104 ILE A N 1
ATOM 818 C CA . ILE A 1 104 ? -21.917 7.850 6.379 1.00 92.69 104 ILE A CA 1
ATOM 819 C C . ILE A 1 104 ? -21.561 9.246 6.880 1.00 92.69 104 ILE A C 1
ATOM 821 O O . ILE A 1 104 ? -22.162 10.228 6.449 1.00 92.69 104 ILE A O 1
ATOM 825 N N . CYS A 1 105 ? -20.581 9.324 7.776 1.00 92.06 105 CYS A N 1
ATOM 826 C CA . CYS A 1 105 ? -20.095 10.578 8.338 1.00 92.06 105 CYS A CA 1
ATOM 827 C C . CYS A 1 105 ? -18.682 10.848 7.809 1.00 92.06 105 CYS A C 1
ATOM 829 O O . CYS A 1 105 ? -17.704 10.335 8.343 1.00 92.06 105 CYS A O 1
ATOM 831 N N . THR A 1 106 ? -18.570 11.623 6.729 1.00 92.44 106 THR A N 1
ATOM 832 C CA . THR A 1 106 ? -17.276 12.105 6.215 1.00 92.44 106 THR A CA 1
ATOM 833 C C . THR A 1 106 ? -16.801 13.331 6.996 1.00 92.44 106 THR A C 1
ATOM 835 O O . THR A 1 106 ? -17.589 13.947 7.715 1.00 92.44 106 THR A O 1
ATOM 838 N N . ASN A 1 107 ? -15.536 13.737 6.831 1.00 92.50 107 ASN A N 1
ATOM 839 C CA . ASN A 1 107 ? -14.958 14.904 7.522 1.00 92.50 107 ASN A CA 1
ATOM 840 C C . ASN A 1 107 ? -15.160 14.846 9.045 1.00 92.50 107 ASN A C 1
ATOM 842 O O . ASN A 1 107 ? -15.464 15.850 9.689 1.00 92.50 107 ASN A O 1
ATOM 846 N N . THR A 1 108 ? -15.044 13.643 9.595 1.00 93.00 108 THR A N 1
ATOM 847 C CA . THR A 1 108 ? -15.341 13.313 10.982 1.00 93.00 108 THR A CA 1
ATOM 848 C C . THR A 1 108 ? -14.192 12.471 11.519 1.00 93.00 108 THR A C 1
ATOM 850 O O . THR A 1 108 ? -13.759 11.540 10.841 1.00 93.00 108 THR A O 1
ATOM 853 N N . ILE A 1 109 ? -13.702 12.794 12.712 1.00 92.06 109 ILE A N 1
ATOM 854 C CA . ILE A 1 109 ? -12.633 12.060 13.397 1.00 92.06 109 ILE A CA 1
ATOM 855 C C . ILE A 1 109 ? -13.239 11.349 14.605 1.00 92.06 109 ILE A C 1
ATOM 857 O O . ILE A 1 109 ? -14.087 11.909 15.302 1.00 92.06 109 ILE A O 1
ATOM 861 N N . VAL A 1 110 ? -12.827 10.101 14.835 1.00 91.62 110 VAL A N 1
ATOM 862 C CA . VAL A 1 110 ? -13.148 9.371 16.067 1.00 91.62 110 VAL A CA 1
ATOM 863 C C . VAL A 1 110 ? -12.208 9.864 17.156 1.00 91.62 110 VAL A C 1
ATOM 865 O O . VAL A 1 110 ? -10.997 9.741 17.022 1.00 91.62 110 VAL A O 1
ATOM 868 N N . MET A 1 111 ? -12.779 10.416 18.220 1.00 85.56 111 MET A N 1
ATOM 869 C CA . MET A 1 111 ? -12.016 10.966 19.340 1.00 85.56 111 MET A CA 1
ATOM 870 C C . MET A 1 111 ? -11.746 9.909 20.405 1.00 85.56 111 MET A C 1
ATOM 872 O O . MET A 1 111 ? -10.674 9.894 20.996 1.00 85.56 111 MET A O 1
ATOM 876 N N . ARG A 1 112 ? -12.728 9.034 20.660 1.00 85.44 112 ARG A N 1
ATOM 877 C CA . ARG A 1 112 ? -12.588 7.904 21.584 1.00 85.44 112 ARG A CA 1
ATOM 878 C C . ARG A 1 112 ? -13.659 6.844 21.375 1.00 85.44 112 ARG A C 1
ATOM 880 O O . ARG A 1 112 ? -14.761 7.125 20.892 1.00 85.44 112 ARG A O 1
ATOM 887 N N . LEU A 1 113 ? -13.349 5.644 21.836 1.00 91.06 113 LEU A N 1
ATOM 888 C CA . LEU A 1 113 ? -14.302 4.593 22.150 1.00 91.06 113 LEU A CA 1
ATOM 889 C C . LEU A 1 113 ? -15.006 4.888 23.484 1.00 91.06 113 LEU A C 1
ATOM 891 O O . LEU A 1 113 ? -14.456 5.514 24.393 1.00 91.06 113 LEU A O 1
ATOM 895 N N . ASP A 1 114 ? -16.254 4.447 23.572 1.00 89.31 114 ASP A N 1
ATOM 896 C CA . ASP A 1 114 ? -17.020 4.381 24.812 1.00 89.31 114 ASP A CA 1
ATOM 897 C C . ASP A 1 114 ? -16.992 2.939 25.313 1.00 89.31 114 ASP A C 1
ATOM 899 O O . ASP A 1 114 ? -17.527 2.046 24.646 1.00 89.31 114 ASP A O 1
ATOM 903 N N . LEU A 1 115 ? -16.311 2.710 26.434 1.00 89.00 115 LEU A N 1
ATOM 904 C CA . LEU A 1 115 ? -16.038 1.385 26.977 1.00 89.00 115 LEU A CA 1
ATOM 905 C C . LEU A 1 115 ? -16.761 1.206 28.310 1.00 89.00 115 LEU A C 1
ATOM 907 O O . LEU A 1 115 ? -16.895 2.136 29.101 1.00 89.00 115 LEU A O 1
ATOM 911 N N . ALA A 1 116 ? -17.215 -0.010 28.570 1.00 86.19 116 ALA A N 1
ATOM 912 C CA . ALA A 1 116 ? -17.751 -0.392 29.862 1.00 86.19 116 ALA A CA 1
ATOM 913 C C . ALA A 1 116 ? -17.180 -1.733 30.288 1.00 86.19 116 ALA A C 1
ATOM 915 O O . ALA A 1 116 ? -17.002 -2.622 29.460 1.00 86.19 116 ALA A O 1
ATOM 916 N N . ASP A 1 117 ? -16.936 -1.864 31.583 1.00 84.50 117 ASP A N 1
ATOM 917 C CA . ASP A 1 117 ? -16.694 -3.155 32.202 1.00 84.50 117 ASP A CA 1
ATOM 918 C C . ASP A 1 117 ? -18.053 -3.818 32.474 1.00 84.50 117 ASP A C 1
ATOM 920 O O . ASP A 1 117 ? -18.899 -3.270 33.189 1.00 84.50 117 ASP A O 1
ATOM 924 N N . GLU A 1 118 ? -18.297 -4.952 31.822 1.00 87.62 118 GLU A N 1
ATOM 925 C CA . GLU A 1 118 ? -19.461 -5.806 32.038 1.00 87.62 118 GLU A CA 1
ATOM 926 C C . GLU A 1 118 ? -18.948 -7.173 32.509 1.00 87.62 118 GLU A C 1
ATOM 928 O O . GLU A 1 118 ? -18.490 -7.984 31.706 1.00 87.62 118 GLU A O 1
ATOM 933 N N . ASP A 1 119 ? -18.993 -7.401 33.825 1.00 86.56 119 ASP A N 1
ATOM 934 C CA . ASP A 1 119 ? -18.562 -8.642 34.485 1.00 86.56 119 ASP A CA 1
ATOM 935 C C . ASP A 1 119 ? -17.082 -9.016 34.242 1.00 86.56 119 ASP A C 1
ATOM 937 O O . ASP A 1 119 ? -16.739 -10.182 34.034 1.00 86.56 119 ASP A O 1
ATOM 941 N N . GLY A 1 120 ? -16.184 -8.026 34.268 1.00 83.12 120 GLY A N 1
ATOM 942 C CA . GLY A 1 120 ? -14.748 -8.197 34.030 1.00 83.12 120 GLY A CA 1
ATOM 943 C C . GLY A 1 120 ? -14.374 -8.254 32.548 1.00 83.12 120 GLY A C 1
ATOM 944 O O . GLY A 1 120 ? -13.219 -8.520 32.209 1.00 83.12 120 GLY A O 1
ATOM 945 N N . ILE A 1 121 ? -15.337 -8.027 31.650 1.00 87.75 121 ILE A N 1
ATOM 946 C CA . ILE A 1 121 ? -15.127 -7.995 30.204 1.00 87.75 121 ILE A CA 1
ATOM 947 C C . ILE A 1 121 ? -15.307 -6.561 29.713 1.00 87.75 121 ILE A C 1
ATOM 949 O O . ILE A 1 121 ? -16.392 -5.983 29.786 1.00 87.75 121 ILE A O 1
ATOM 953 N N . VAL A 1 122 ? -14.244 -6.001 29.138 1.00 88.44 122 VAL A N 1
ATOM 954 C CA . VAL A 1 122 ? -14.286 -4.673 28.518 1.00 88.44 122 VAL A CA 1
ATOM 955 C C . VAL A 1 122 ? -15.097 -4.737 27.221 1.00 88.44 122 VAL A C 1
ATOM 957 O O . VAL A 1 122 ? -14.715 -5.398 26.253 1.00 88.44 122 VAL A O 1
ATOM 960 N N . ARG A 1 123 ? -16.223 -4.020 27.182 1.00 90.44 123 ARG A N 1
ATOM 961 C CA . ARG A 1 123 ? -17.146 -3.953 26.045 1.00 90.44 123 ARG A CA 1
ATOM 962 C C . ARG A 1 123 ? -17.211 -2.546 25.454 1.00 90.44 123 ARG A C 1
ATOM 964 O O . ARG A 1 123 ? -17.531 -1.584 26.145 1.00 90.44 123 ARG A O 1
ATOM 971 N N . ALA A 1 124 ? -17.024 -2.439 24.137 1.00 92.00 124 ALA A N 1
ATOM 972 C CA . ALA A 1 124 ? -17.281 -1.202 23.401 1.00 92.00 124 ALA A CA 1
ATOM 973 C C . ALA A 1 124 ? -18.788 -0.980 23.173 1.00 92.00 124 ALA A C 1
ATOM 975 O O . ALA A 1 124 ? -19.475 -1.806 22.563 1.00 92.00 124 ALA A O 1
ATOM 976 N N . ARG A 1 125 ? -19.306 0.159 23.641 1.00 92.88 125 ARG A N 1
ATOM 977 C CA . ARG A 1 125 ? -20.721 0.562 23.561 1.00 92.88 125 ARG A CA 1
ATOM 978 C C . ARG A 1 125 ? -20.999 1.611 22.492 1.00 92.88 125 ARG A C 1
ATOM 980 O O . ARG A 1 125 ? -22.151 1.789 22.098 1.00 92.88 125 ARG A O 1
ATOM 987 N N . GLY A 1 126 ? -19.976 2.293 21.995 1.00 93.62 126 GLY A N 1
ATOM 988 C CA . GLY A 1 126 ? -20.122 3.324 20.978 1.00 93.62 126 GLY A CA 1
ATOM 989 C C . GLY A 1 126 ? -18.828 4.075 20.714 1.00 93.62 126 GLY A C 1
ATOM 990 O O . GLY A 1 126 ? -17.759 3.685 21.182 1.00 93.62 126 GLY A O 1
ATOM 991 N N . VAL A 1 127 ? -18.944 5.158 19.950 1.00 93.94 127 VAL A N 1
ATOM 992 C CA . VAL A 1 127 ? -17.823 6.040 19.613 1.00 93.94 127 VAL A CA 1
ATOM 993 C C . VAL A 1 127 ? -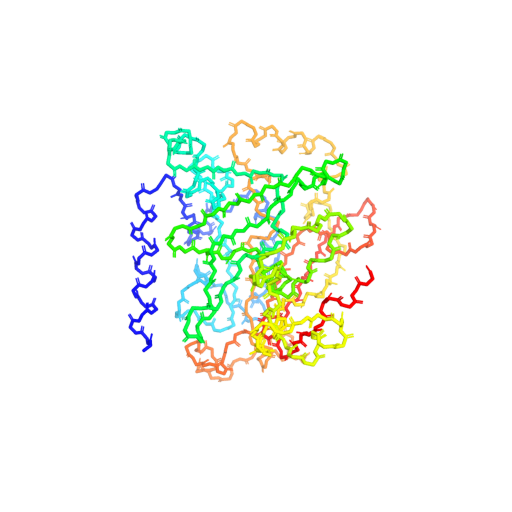18.222 7.501 19.761 1.00 93.94 127 VAL A C 1
ATOM 995 O O . VAL A 1 127 ? -19.339 7.895 19.410 1.00 93.94 127 VAL A O 1
ATOM 998 N N . HIS A 1 128 ? -17.297 8.308 20.262 1.00 91.44 128 HIS A N 1
ATOM 999 C CA . H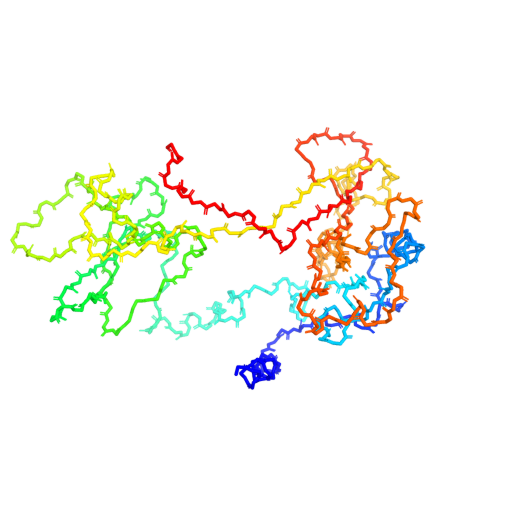IS A 1 128 ? -17.398 9.760 20.247 1.00 91.44 128 HIS A CA 1
ATOM 1000 C C . HIS A 1 128 ? -16.661 10.295 19.030 1.00 91.44 128 HIS A C 1
ATOM 1002 O O . HIS A 1 128 ? -15.529 9.898 18.748 1.00 91.44 128 HIS A O 1
ATOM 1008 N N . ILE A 1 129 ? -17.314 11.195 18.307 1.00 92.38 129 ILE A N 1
ATOM 1009 C CA . ILE A 1 129 ? -16.824 11.740 17.047 1.00 92.38 129 ILE A CA 1
ATOM 1010 C C . ILE A 1 129 ? -16.873 13.263 17.070 1.00 92.38 129 ILE A C 1
ATOM 1012 O O . ILE A 1 129 ? -17.762 13.844 17.693 1.00 92.38 129 ILE A O 1
ATOM 1016 N N . ALA A 1 130 ? -15.946 13.899 16.363 1.00 90.38 130 ALA A N 1
ATOM 1017 C CA . ALA A 1 130 ? -15.886 15.346 16.189 1.00 90.38 130 ALA A CA 1
ATOM 1018 C C . ALA A 1 130 ? -15.683 15.708 14.715 1.00 90.38 130 ALA A C 1
ATOM 1020 O O . ALA A 1 130 ? -15.280 14.872 13.900 1.00 90.38 130 ALA A O 1
ATOM 1021 N N . ALA A 1 131 ? -15.950 16.962 14.355 1.00 89.94 131 ALA A N 1
ATOM 1022 C CA . ALA A 1 131 ? -15.625 17.449 13.020 1.00 89.94 131 ALA A CA 1
ATOM 1023 C C . ALA A 1 131 ? -14.103 17.430 12.792 1.00 89.94 131 ALA A C 1
ATOM 1025 O O . ALA A 1 131 ? -13.339 17.918 13.617 1.00 89.94 131 ALA A O 1
ATOM 1026 N N . ALA A 1 132 ? -13.666 16.941 11.629 1.00 88.25 132 ALA A N 1
ATOM 1027 C CA . ALA A 1 132 ? -12.250 16.928 11.251 1.00 88.25 132 ALA A CA 1
ATOM 1028 C C . ALA A 1 132 ? -11.675 18.335 11.023 1.00 88.25 132 ALA A C 1
ATOM 1030 O O . ALA A 1 132 ? -10.467 18.532 11.053 1.00 88.25 132 ALA A O 1
ATOM 1031 N N . ASN A 1 133 ? -12.540 19.318 10.755 1.00 89.06 133 ASN A N 1
ATOM 1032 C CA . ASN A 1 133 ? -12.134 20.709 10.625 1.00 89.06 133 ASN A CA 1
ATOM 1033 C C . ASN A 1 133 ? -11.905 21.304 12.027 1.00 89.06 133 ASN A C 1
ATOM 1035 O O . ASN A 1 133 ? -12.888 21.439 12.762 1.00 89.06 133 ASN A O 1
ATOM 1039 N N . PRO A 1 134 ? -10.682 21.759 12.364 1.00 80.19 134 PRO A N 1
ATOM 1040 C CA . PRO A 1 134 ? -10.382 22.319 13.682 1.00 80.19 134 PRO A CA 1
ATOM 1041 C C . PRO A 1 134 ? -11.277 23.504 14.067 1.00 80.19 134 PRO A C 1
ATOM 1043 O O . PRO A 1 134 ? -11.622 23.670 15.229 1.00 80.19 134 PRO A O 1
ATOM 1046 N N . ARG A 1 135 ? -11.749 24.294 13.089 1.00 85.31 135 ARG A N 1
ATOM 1047 C CA . ARG A 1 135 ? -12.666 25.428 13.327 1.00 85.31 135 ARG A CA 1
ATOM 1048 C C . ARG A 1 135 ? -14.068 25.005 13.775 1.00 85.31 135 ARG A C 1
ATOM 1050 O O . ARG A 1 135 ? -14.895 25.858 14.072 1.00 85.31 135 ARG A O 1
ATOM 1057 N N . LYS A 1 136 ? -14.371 23.708 13.728 1.00 82.06 136 LYS A N 1
ATOM 1058 C CA . LYS A 1 136 ? -15.651 23.107 14.120 1.00 82.06 136 LYS A CA 1
ATOM 1059 C C . LYS A 1 136 ? -15.458 21.982 15.141 1.00 82.06 136 LYS A C 1
ATOM 1061 O O . LYS A 1 136 ? -16.372 21.179 15.309 1.00 82.06 136 LYS A O 1
ATOM 1066 N N . ALA A 1 137 ? -14.292 21.907 15.786 1.00 74.31 137 ALA A N 1
ATOM 1067 C CA . ALA A 1 137 ? -13.946 20.825 16.707 1.00 74.31 137 ALA A CA 1
ATOM 1068 C C . ALA A 1 137 ? -14.932 20.699 17.885 1.00 74.31 137 ALA A C 1
ATOM 1070 O O . ALA A 1 137 ? -15.169 19.594 18.363 1.00 74.31 137 ALA A O 1
ATOM 1071 N N . ASP A 1 138 ? -15.586 21.799 18.271 1.00 80.00 138 ASP A N 1
ATOM 1072 C CA . ASP A 1 138 ? -16.602 21.824 19.332 1.00 80.00 138 ASP A CA 1
ATOM 1073 C C . ASP A 1 138 ? -17.874 21.022 18.985 1.00 80.00 138 ASP A C 1
ATOM 1075 O O . ASP A 1 138 ? -18.652 20.659 19.870 1.00 80.00 138 ASP A O 1
ATOM 1079 N N . LEU A 1 139 ? -18.107 20.717 17.700 1.00 82.88 139 LEU A N 1
ATOM 1080 C CA . LEU A 1 139 ? -19.226 19.884 17.260 1.00 82.88 139 LEU A CA 1
ATOM 1081 C C . LEU A 1 139 ? -18.906 18.406 17.488 1.00 82.88 139 LEU A C 1
ATOM 1083 O O . LEU A 1 139 ? -18.399 17.718 16.597 1.00 82.88 139 LEU A O 1
ATOM 1087 N N . THR A 1 140 ? -19.252 17.924 18.679 1.00 85.88 140 THR A N 1
ATOM 1088 C CA . THR A 1 140 ? -19.084 16.525 19.078 1.00 85.88 140 THR A CA 1
ATOM 1089 C C . THR A 1 140 ? -20.410 15.766 19.080 1.00 85.88 140 THR A C 1
ATOM 1091 O O . THR A 1 140 ? -21.471 16.307 19.391 1.00 85.88 140 THR A O 1
ATOM 1094 N N . TYR A 1 141 ? -20.355 14.485 18.718 1.00 90.56 141 TYR A N 1
ATOM 1095 C CA . TYR A 1 141 ? -21.502 13.579 18.715 1.00 90.56 141 TYR A CA 1
ATOM 1096 C C . TYR A 1 141 ? -21.121 12.232 19.326 1.00 90.56 141 TYR A C 1
ATOM 1098 O O . TYR A 1 141 ? -19.968 11.808 19.268 1.00 90.56 141 TYR A O 1
ATOM 1106 N N . TYR A 1 142 ? -22.113 11.531 19.870 1.00 93.31 142 TYR A N 1
ATOM 1107 C CA . TYR A 1 142 ? -21.970 10.159 20.345 1.00 93.31 142 TYR A CA 1
ATOM 1108 C C . TYR A 1 142 ? -22.795 9.209 19.477 1.00 93.31 142 TYR A C 1
ATOM 1110 O O . TYR A 1 142 ? -24.013 9.357 19.344 1.00 93.31 142 TYR A O 1
ATOM 1118 N N . ALA A 1 143 ? -22.130 8.214 18.897 1.00 94.44 143 ALA A N 1
ATOM 1119 C CA . ALA A 1 143 ? -22.755 7.154 18.127 1.00 94.44 143 ALA A CA 1
ATOM 1120 C C . ALA A 1 143 ? -22.773 5.860 18.950 1.00 94.44 143 ALA A C 1
ATOM 1122 O O . ALA A 1 143 ? -21.785 5.129 19.017 1.00 94.44 143 ALA A O 1
ATOM 1123 N N . LYS A 1 144 ? -23.926 5.567 19.560 1.00 95.44 144 LYS A N 1
ATOM 1124 C CA . LYS A 1 144 ? -24.147 4.322 20.304 1.00 95.44 144 LYS A CA 1
ATOM 1125 C C . LYS A 1 144 ? -24.207 3.116 19.364 1.00 95.44 144 LYS A C 1
ATOM 1127 O O . LYS A 1 144 ? -25.016 3.084 18.432 1.00 95.44 144 LYS A O 1
ATOM 1132 N N . ALA A 1 145 ? -23.429 2.087 19.669 1.00 95.88 145 ALA A N 1
ATOM 1133 C CA . ALA A 1 145 ? -23.445 0.794 19.004 1.00 95.88 145 ALA A CA 1
ATOM 1134 C C . ALA A 1 145 ? -24.316 -0.205 19.782 1.00 95.88 145 ALA A C 1
ATOM 1136 O O . ALA A 1 145 ? -24.197 -0.368 20.993 1.00 95.88 145 ALA A O 1
ATOM 1137 N N . ARG A 1 146 ? -25.218 -0.904 19.081 1.00 93.88 146 ARG A N 1
ATOM 1138 C CA . ARG A 1 146 ? -26.054 -1.958 19.692 1.00 93.88 146 ARG A CA 1
ATOM 1139 C C . ARG A 1 146 ? -25.407 -3.340 19.663 1.00 93.88 146 ARG A C 1
ATOM 1141 O O . ARG A 1 146 ? -25.835 -4.212 20.408 1.00 93.88 146 ARG A O 1
ATOM 1148 N N . ARG A 1 147 ? -24.453 -3.565 18.759 1.00 94.44 147 ARG A N 1
ATOM 1149 C CA . ARG A 1 147 ? -23.868 -4.888 18.501 1.00 94.44 147 ARG A CA 1
ATOM 1150 C C . ARG A 1 147 ? -22.357 -4.855 18.620 1.00 94.44 147 ARG A C 1
ATOM 1152 O O . ARG A 1 147 ? -21.822 -5.482 19.525 1.00 94.44 147 ARG A O 1
ATOM 1159 N N . GLU A 1 148 ? -21.715 -4.100 17.738 1.00 95.50 148 GLU A N 1
ATOM 1160 C CA . GLU A 1 148 ? -20.266 -4.093 17.585 1.00 95.50 148 GLU A CA 1
ATOM 1161 C C . GLU A 1 148 ? -19.751 -2.712 17.172 1.00 95.50 148 GLU A C 1
ATOM 1163 O O . GLU A 1 148 ? -20.482 -1.908 16.583 1.00 95.50 148 GLU A O 1
ATOM 1168 N N . VAL A 1 149 ? -18.477 -2.477 17.474 1.00 95.94 149 VAL A N 1
ATOM 1169 C CA . VAL A 1 149 ? -17.668 -1.375 16.958 1.00 95.94 149 VAL A CA 1
ATOM 1170 C C . VAL A 1 149 ? -16.501 -2.013 16.212 1.00 95.94 149 VAL A C 1
ATOM 1172 O O . VAL A 1 149 ? -15.795 -2.844 16.778 1.00 95.94 149 VAL A O 1
ATOM 1175 N N . VAL A 1 150 ? -16.309 -1.641 14.946 1.00 96.44 150 VAL A N 1
ATOM 1176 C CA . VAL A 1 150 ? -15.210 -2.142 14.110 1.00 96.44 150 VAL A CA 1
ATOM 1177 C C . VAL A 1 150 ? -14.242 -0.997 13.858 1.00 96.44 150 VAL A C 1
ATOM 1179 O O . VAL A 1 150 ? -14.624 0.027 13.291 1.00 96.44 150 VAL A O 1
ATOM 1182 N N . LEU A 1 151 ? -12.993 -1.166 14.286 1.00 93.94 151 LEU A N 1
ATOM 1183 C CA . LEU A 1 151 ? -11.938 -0.183 14.080 1.00 93.94 151 LEU A CA 1
ATOM 1184 C C . LEU A 1 151 ? -11.191 -0.493 12.778 1.00 93.94 151 LEU A C 1
ATOM 1186 O O . LEU A 1 151 ? -10.715 -1.605 12.564 1.00 93.94 151 LEU A O 1
ATOM 1190 N N . SER A 1 152 ? -11.126 0.480 11.873 1.00 95.81 152 SER A N 1
ATOM 1191 C CA . SER A 1 152 ? -10.477 0.338 10.560 1.00 95.81 152 SER A CA 1
ATOM 1192 C C . SER A 1 152 ? -9.768 1.632 10.157 1.00 95.81 152 SER A C 1
ATOM 1194 O O . SER A 1 152 ? -9.850 2.070 9.013 1.00 95.81 152 SER A O 1
ATOM 1196 N N . ALA A 1 153 ? -9.089 2.268 11.114 1.00 93.19 153 ALA A N 1
ATOM 1197 C CA . ALA A 1 153 ? -8.407 3.553 10.945 1.00 93.19 153 ALA A CA 1
ATOM 1198 C C . ALA A 1 153 ? -6.947 3.409 10.457 1.00 93.19 153 ALA A C 1
ATOM 1200 O O . ALA A 1 153 ? -6.141 4.325 10.602 1.00 93.19 153 ALA A O 1
ATOM 1201 N N . GLY A 1 154 ? -6.594 2.253 9.883 1.00 91.75 154 GLY A N 1
ATOM 1202 C CA . GLY A 1 154 ? -5.243 1.946 9.404 1.00 91.75 154 GLY A CA 1
ATOM 1203 C C . GLY A 1 154 ? -4.253 1.599 10.521 1.00 91.75 154 GLY A C 1
ATOM 1204 O O . GLY A 1 154 ? -4.601 1.634 11.704 1.00 91.75 154 GLY A O 1
ATOM 1205 N N . ALA A 1 155 ? -3.023 1.250 10.129 1.00 90.19 155 ALA A N 1
ATOM 1206 C CA . ALA A 1 155 ? -1.956 0.816 11.038 1.00 90.19 155 ALA A CA 1
ATOM 1207 C C . ALA A 1 155 ? -1.486 1.917 12.005 1.00 90.19 155 ALA A C 1
ATOM 1209 O O . ALA A 1 155 ? -1.027 1.601 13.093 1.00 90.19 155 ALA A O 1
ATOM 1210 N N . LEU A 1 156 ? -1.655 3.194 11.637 1.00 87.38 156 LEU A N 1
ATOM 1211 C CA . LEU A 1 156 ? -1.291 4.341 12.477 1.00 87.38 156 LEU A CA 1
ATOM 1212 C C . LEU A 1 156 ? -2.474 4.852 13.313 1.00 87.38 156 LEU A C 1
ATOM 1214 O O . LEU A 1 156 ? -2.355 5.035 14.519 1.00 87.38 156 LEU A O 1
ATOM 1218 N N . GLY A 1 157 ? -3.644 5.044 12.694 1.00 89.00 157 GLY A N 1
ATOM 1219 C CA . GLY A 1 157 ? -4.796 5.638 13.378 1.00 89.00 157 GLY A CA 1
ATOM 1220 C C . GLY A 1 157 ? -5.499 4.691 14.353 1.00 89.00 157 GLY A C 1
ATOM 1221 O O . GLY A 1 157 ? -6.058 5.141 15.350 1.00 89.00 157 GLY A O 1
ATOM 1222 N N . SER A 1 158 ? -5.482 3.375 14.099 1.00 92.38 158 SER A N 1
ATOM 1223 C CA . SER A 1 158 ? -6.173 2.418 14.978 1.00 92.38 158 SER A CA 1
ATOM 1224 C C . SER A 1 158 ? -5.504 2.304 16.356 1.00 92.38 158 SER A C 1
ATOM 1226 O O . SER A 1 158 ? -6.222 2.451 17.345 1.00 92.38 158 SER A O 1
ATOM 1228 N N . PRO A 1 159 ? -4.169 2.119 16.469 1.00 89.81 159 PRO A N 1
ATOM 1229 C CA . PRO A 1 159 ? -3.493 2.156 17.767 1.00 89.81 159 PRO A CA 1
ATOM 1230 C C . PRO A 1 159 ? -3.713 3.473 18.511 1.00 89.81 159 PRO A C 1
ATOM 1232 O O . PRO A 1 159 ? -4.023 3.449 19.698 1.00 89.81 159 PRO A O 1
ATOM 1235 N N . GLN A 1 160 ? -3.657 4.613 17.809 1.00 87.38 160 GLN A N 1
ATOM 1236 C CA . GLN A 1 160 ? -3.927 5.921 18.412 1.00 87.38 160 GLN A CA 1
ATOM 1237 C C . GLN A 1 160 ? -5.316 5.959 19.062 1.00 87.38 160 GLN A C 1
ATOM 1239 O O . GLN A 1 160 ? -5.423 6.240 20.249 1.00 87.38 160 GLN A O 1
ATOM 1244 N N . ILE A 1 161 ? -6.377 5.591 18.335 1.00 90.31 161 ILE A N 1
ATOM 1245 C CA . ILE A 1 161 ? -7.749 5.580 18.877 1.00 90.31 161 ILE A CA 1
ATOM 1246 C C . ILE A 1 161 ? -7.884 4.664 20.101 1.00 90.31 161 ILE A C 1
ATOM 1248 O O . ILE A 1 161 ? -8.637 4.992 21.016 1.00 90.31 161 ILE A O 1
ATOM 1252 N N . LEU A 1 162 ? -7.171 3.533 20.134 1.00 90.94 162 LEU A N 1
ATOM 1253 C CA . LEU A 1 162 ? -7.183 2.620 21.279 1.00 90.94 162 LEU A CA 1
ATOM 1254 C C . LEU A 1 162 ? -6.538 3.245 22.521 1.00 90.94 162 LEU A C 1
ATOM 1256 O O . LEU A 1 162 ? -7.086 3.105 23.612 1.00 90.94 162 LEU A O 1
ATOM 1260 N N . MET A 1 163 ? -5.430 3.967 22.357 1.00 86.75 163 MET A N 1
ATOM 1261 C CA . MET A 1 163 ? -4.656 4.530 23.470 1.00 86.75 163 MET A CA 1
ATOM 1262 C C . MET A 1 163 ? -5.142 5.904 23.937 1.00 86.75 163 MET A C 1
ATOM 1264 O O . MET A 1 163 ? -4.808 6.314 25.046 1.00 86.75 163 MET A O 1
ATOM 1268 N N . LEU A 1 164 ? -5.923 6.625 23.122 1.00 80.75 164 LEU A N 1
ATOM 1269 C CA . LEU A 1 164 ? -6.333 7.997 23.423 1.00 80.75 164 LEU A CA 1
ATOM 1270 C C . LEU A 1 164 ? -7.017 8.120 24.796 1.00 80.75 164 LEU A C 1
ATOM 1272 O O . LEU A 1 164 ? -8.083 7.546 25.062 1.00 80.75 164 LEU A O 1
ATOM 1276 N N . MET A 1 165 ? -6.421 8.975 25.628 1.00 59.06 165 MET A N 1
ATOM 1277 C CA . MET A 1 165 ? -7.082 9.605 26.761 1.00 59.06 165 MET A CA 1
ATOM 1278 C C . MET A 1 165 ? -7.736 10.895 26.293 1.00 59.06 165 MET A C 1
ATOM 1280 O O . MET A 1 165 ? -7.097 11.755 25.690 1.00 59.06 165 MET A O 1
ATOM 1284 N N . TRP A 1 166 ? -9.011 11.068 26.607 1.00 54.91 166 TRP A N 1
ATOM 1285 C CA . TRP A 1 166 ? -9.697 12.321 26.341 1.00 54.91 166 TRP A CA 1
ATOM 1286 C C . TRP A 1 166 ? -9.741 13.190 27.597 1.00 54.91 166 TRP A C 1
ATOM 1288 O O . TRP A 1 166 ? -10.624 13.020 28.429 1.00 54.91 166 TRP A O 1
ATOM 1298 N N . SER A 1 167 ? -8.852 14.174 27.719 1.00 43.72 167 SER A N 1
ATOM 1299 C CA . SER A 1 167 ? -9.073 15.301 28.631 1.00 43.72 167 SER A CA 1
ATOM 1300 C C . SER A 1 167 ? -9.632 16.491 27.845 1.00 43.72 167 SER A C 1
ATOM 1302 O O . SER A 1 167 ? -8.890 17.388 27.448 1.00 43.72 167 SER A O 1
ATOM 1304 N N . ALA A 1 168 ? -10.943 16.535 27.594 1.00 40.38 168 ALA A N 1
ATOM 1305 C CA . ALA A 1 168 ? -11.540 17.822 27.233 1.00 40.38 168 ALA A CA 1
ATOM 1306 C C . ALA A 1 168 ? -11.433 18.785 28.427 1.00 40.38 168 ALA A C 1
ATOM 1308 O O . ALA A 1 168 ? -11.873 18.428 29.527 1.00 40.38 168 ALA A O 1
ATOM 1309 N N . PRO A 1 169 ? -11.003 20.043 28.236 1.00 40.50 169 PRO A N 1
ATOM 1310 C CA . PRO A 1 169 ? -11.560 21.112 29.043 1.00 40.50 169 PRO A CA 1
ATOM 1311 C C . PRO A 1 169 ? -13.038 21.243 28.632 1.00 40.50 169 PRO A C 1
ATOM 1313 O O . PRO A 1 169 ? -13.339 21.391 27.456 1.00 40.50 169 PRO A O 1
ATOM 1316 N N . CYS A 1 170 ? -13.962 21.180 29.593 1.00 34.22 170 CYS A N 1
ATOM 1317 C CA . CYS A 1 170 ? -15.425 21.219 29.400 1.00 34.22 170 CYS A CA 1
ATOM 1318 C C . CYS A 1 170 ? -16.090 19.930 28.886 1.00 34.22 170 CYS A C 1
ATOM 1320 O O . CYS A 1 170 ? -16.485 19.831 27.735 1.00 34.22 170 CYS A O 1
ATOM 1322 N N . MET A 1 171 ? -16.388 19.003 29.796 1.00 37.41 171 MET A N 1
ATOM 1323 C CA . MET A 1 171 ? -17.764 18.801 30.277 1.00 37.41 171 MET A CA 1
ATOM 1324 C C . MET A 1 171 ? -17.693 17.834 31.463 1.00 37.41 171 MET A C 1
ATOM 1326 O O . MET A 1 171 ? -17.554 16.631 31.288 1.00 37.41 171 MET A O 1
ATOM 1330 N N . ARG A 1 172 ? -17.775 18.353 32.695 1.00 40.16 172 ARG A N 1
ATOM 1331 C CA . ARG A 1 172 ? -18.068 17.516 33.866 1.00 40.16 172 ARG A CA 1
ATOM 1332 C C . ARG A 1 172 ? -19.489 16.978 33.694 1.00 40.16 172 ARG A C 1
ATOM 1334 O O . ARG A 1 172 ? -20.442 17.618 34.143 1.00 40.16 172 ARG A O 1
ATOM 1341 N N . LEU A 1 173 ? -19.647 15.826 33.050 1.00 41.88 173 LEU A N 1
ATOM 1342 C CA . LEU A 1 173 ? -20.855 15.023 33.189 1.00 41.88 173 LEU A CA 1
ATOM 1343 C C . LEU A 1 173 ? -20.859 14.500 34.630 1.00 41.88 173 LEU A C 1
ATOM 1345 O O . LEU A 1 173 ? -20.236 13.503 34.972 1.00 41.88 173 LEU A O 1
ATOM 1349 N N . ARG A 1 174 ? -21.493 15.261 35.528 1.00 39.56 174 ARG A N 1
ATOM 1350 C CA . ARG A 1 174 ? -21.646 14.880 36.934 1.00 39.56 174 ARG A CA 1
ATOM 1351 C C . ARG A 1 174 ? -22.348 13.517 37.017 1.00 39.56 174 ARG A C 1
ATOM 1353 O O . ARG A 1 174 ? -23.510 13.415 36.639 1.00 39.56 174 ARG A O 1
ATOM 1360 N N . GLY A 1 175 ? -21.675 12.523 37.598 1.00 42.78 175 GLY A N 1
ATOM 1361 C CA . GLY A 1 175 ? -22.337 11.393 38.259 1.00 42.78 175 GLY A CA 1
ATOM 1362 C C . GLY A 1 175 ? -22.445 10.069 37.497 1.00 42.78 175 GLY A C 1
ATOM 1363 O O . GLY A 1 175 ? -23.310 9.275 37.856 1.00 42.78 175 GLY A O 1
ATOM 1364 N N . LYS A 1 176 ? -21.600 9.789 36.496 1.00 43.19 176 LYS A N 1
ATOM 1365 C CA . LYS A 1 176 ? -21.518 8.449 35.886 1.00 43.19 176 LYS A CA 1
ATOM 1366 C C . LYS A 1 176 ? -20.169 7.775 36.178 1.00 43.19 176 LYS A C 1
ATOM 1368 O O . LYS A 1 176 ? -19.146 8.379 35.888 1.00 43.19 176 LYS A O 1
ATOM 1373 N N . PRO A 1 177 ? -20.147 6.543 36.718 1.00 41.44 177 PRO A N 1
ATOM 1374 C CA . PRO A 1 177 ? -18.924 5.776 36.969 1.00 41.44 177 PRO A CA 1
ATOM 1375 C C . PRO A 1 177 ? -18.450 5.005 35.718 1.00 41.44 177 PRO A C 1
ATOM 1377 O O . PRO A 1 177 ? -17.877 3.928 35.833 1.00 41.44 177 PRO A O 1
ATOM 1380 N N . GLU A 1 178 ? -18.752 5.501 34.516 1.00 51.16 178 GLU A N 1
ATOM 1381 C CA . GLU A 1 178 ? -18.435 4.813 33.258 1.00 51.16 178 GLU A CA 1
ATOM 1382 C C . GLU A 1 178 ? -17.031 5.236 32.790 1.00 51.16 178 GLU A C 1
ATOM 1384 O O . GLU A 1 178 ? -16.663 6.400 32.930 1.00 51.16 178 GLU A O 1
ATOM 1389 N N . LEU A 1 179 ? -16.229 4.298 32.274 1.00 51.97 179 LEU A N 1
ATOM 1390 C CA . LEU A 1 179 ? -14.872 4.562 31.782 1.00 51.97 179 LEU A CA 1
ATOM 1391 C C . LEU A 1 179 ? -14.946 5.556 30.607 1.00 51.97 179 LEU A C 1
ATOM 1393 O O . LEU A 1 179 ? -15.327 5.203 29.494 1.00 51.97 179 LEU A O 1
ATOM 1397 N N . GLU A 1 180 ? -14.600 6.823 30.843 1.00 57.94 180 GLU A N 1
ATOM 1398 C CA . GLU A 1 180 ? -14.736 7.892 29.839 1.00 57.94 180 GLU A CA 1
ATOM 1399 C C . GLU A 1 180 ? -13.605 7.908 28.788 1.00 57.94 180 GLU A C 1
ATOM 1401 O O . GLU A 1 180 ? -13.496 8.860 28.013 1.00 57.94 180 GLU A O 1
ATOM 1406 N N . TYR A 1 181 ? -12.766 6.870 28.723 1.00 66.44 181 TYR A N 1
ATOM 1407 C CA . TYR A 1 181 ? -11.523 6.855 27.945 1.00 66.44 181 TYR A CA 1
ATOM 1408 C C . TYR A 1 181 ? -11.312 5.505 27.233 1.00 66.44 181 TYR A C 1
ATOM 1410 O O . TYR A 1 181 ? -11.862 4.493 27.663 1.00 66.44 181 TYR A O 1
ATOM 1418 N N . SER A 1 182 ? -10.553 5.481 26.125 1.00 63.47 182 SER A N 1
ATOM 1419 C CA . SER A 1 182 ? -10.272 4.230 25.391 1.00 63.47 182 SER A CA 1
ATOM 1420 C C . SER A 1 182 ? -9.153 3.434 26.048 1.00 63.47 182 SER A C 1
ATOM 1422 O O . SER A 1 182 ? -9.367 2.269 26.347 1.00 63.47 182 SER A O 1
ATOM 1424 N N . CYS A 1 183 ? -8.017 4.078 26.326 1.00 82.81 183 CYS A N 1
ATOM 1425 C CA . CYS A 1 183 ? -6.886 3.589 27.122 1.00 82.81 183 CYS A CA 1
ATOM 1426 C C . CYS A 1 183 ? -6.599 2.072 27.097 1.00 82.81 183 CYS A C 1
ATOM 1428 O O . CYS A 1 183 ? -6.356 1.449 28.139 1.00 82.81 183 CYS A O 1
ATOM 1430 N N . ILE A 1 184 ? -6.645 1.482 25.906 1.00 88.50 184 ILE A N 1
ATOM 1431 C CA . ILE A 1 184 ? -6.218 0.118 25.610 1.00 88.50 184 ILE A CA 1
ATOM 1432 C C . ILE A 1 184 ? -4.832 0.235 24.979 1.00 88.50 184 ILE A C 1
ATOM 1434 O O . ILE A 1 184 ? -4.698 0.763 23.874 1.00 88.50 184 ILE A O 1
ATOM 1438 N N . GLY A 1 185 ? -3.802 -0.238 25.671 1.00 89.12 185 GLY A N 1
ATOM 1439 C CA . GLY A 1 185 ? -2.419 -0.105 25.217 1.00 89.12 185 GLY A CA 1
ATOM 1440 C C . GLY A 1 185 ? -1.403 -0.605 26.238 1.00 89.12 185 GLY A C 1
ATOM 1441 O O . GLY A 1 185 ? -1.813 -1.140 27.270 1.00 89.12 185 GLY A O 1
ATOM 1442 N N . PRO A 1 186 ? -0.095 -0.470 25.965 1.00 90.00 186 PRO A N 1
ATOM 1443 C CA . PRO A 1 186 ? 0.947 -0.884 26.899 1.00 90.00 186 PRO A CA 1
ATOM 1444 C C . PRO A 1 186 ? 0.829 -0.109 28.216 1.00 90.00 186 PRO A C 1
ATOM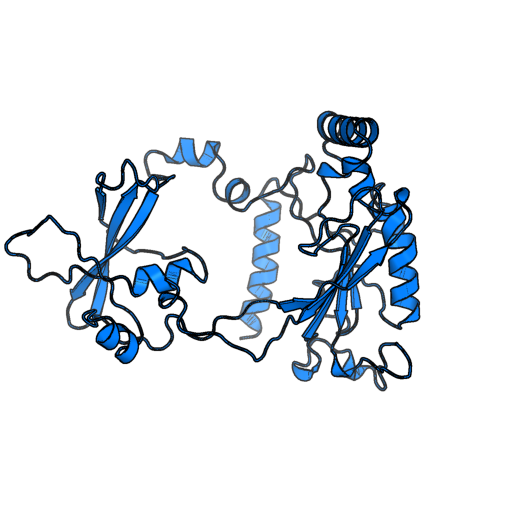 1446 O O . PRO A 1 186 ? 0.861 1.124 28.206 1.00 90.00 186 PRO A O 1
ATOM 1449 N N . ARG A 1 187 ? 0.705 -0.818 29.345 1.00 90.50 187 ARG A N 1
ATOM 1450 C CA . ARG A 1 187 ? 0.565 -0.203 30.676 1.00 90.50 187 ARG A CA 1
ATOM 1451 C C . ARG A 1 187 ? 1.606 0.877 30.950 1.00 90.50 187 ARG A C 1
ATOM 1453 O O . ARG A 1 187 ? 1.220 1.995 31.269 1.00 90.50 187 ARG A O 1
ATOM 1460 N N . ASP A 1 188 ? 2.886 0.553 30.788 1.00 88.88 188 ASP A N 1
ATOM 1461 C CA . ASP A 1 188 ? 3.986 1.460 31.131 1.00 88.88 188 ASP A CA 1
ATOM 1462 C C . ASP A 1 188 ? 3.922 2.763 30.316 1.00 88.88 188 ASP A C 1
ATOM 1464 O O . ASP A 1 188 ? 4.071 3.849 30.872 1.00 88.88 188 ASP A O 1
ATOM 1468 N N . HIS A 1 189 ? 3.616 2.665 29.015 1.00 84.62 189 HIS A N 1
ATOM 1469 C CA . HIS A 1 189 ? 3.461 3.827 28.134 1.00 84.62 189 HIS A CA 1
ATOM 1470 C C . HIS A 1 189 ? 2.266 4.693 28.559 1.00 84.62 189 HIS A C 1
ATOM 1472 O O . HIS A 1 189 ? 2.373 5.915 28.660 1.00 84.62 189 HIS A O 1
ATOM 1478 N N . LEU A 1 190 ? 1.111 4.072 28.828 1.00 86.50 190 LEU A N 1
ATOM 1479 C CA . LEU A 1 190 ? -0.080 4.795 29.278 1.00 86.50 190 LEU A CA 1
ATOM 1480 C C . LEU A 1 190 ? 0.166 5.482 30.632 1.00 86.50 190 LEU A C 1
ATOM 1482 O O . LEU A 1 190 ? -0.150 6.662 30.784 1.00 86.50 190 LEU A O 1
ATOM 1486 N N . GLU A 1 191 ? 0.781 4.788 31.590 1.00 88.06 191 GLU A N 1
ATOM 1487 C CA . GLU A 1 191 ? 1.112 5.333 32.910 1.00 88.06 191 GLU A CA 1
ATOM 1488 C C . GLU A 1 191 ? 2.125 6.492 32.812 1.00 88.06 191 GLU A C 1
ATOM 1490 O O . GLU A 1 191 ? 1.915 7.524 33.455 1.00 88.06 191 GLU A O 1
ATOM 1495 N N . GLU A 1 192 ? 3.142 6.408 31.941 1.00 86.50 192 GLU A N 1
ATOM 1496 C CA . GLU A 1 192 ? 4.078 7.513 31.654 1.00 86.50 192 GLU A CA 1
ATOM 1497 C C . GLU A 1 192 ? 3.344 8.767 31.150 1.00 86.50 192 GLU A C 1
ATOM 1499 O O . GLU A 1 192 ? 3.636 9.894 31.564 1.00 86.50 192 GLU A O 1
ATOM 1504 N N . LYS A 1 193 ? 2.345 8.585 30.279 1.00 82.38 193 LYS A N 1
ATOM 1505 C CA . LYS A 1 193 ? 1.521 9.677 29.738 1.00 82.38 193 LYS A CA 1
ATOM 1506 C C . LYS A 1 193 ? 0.394 10.116 30.679 1.00 82.38 193 LYS A C 1
ATOM 1508 O O . LYS A 1 193 ? -0.420 10.954 30.292 1.00 82.38 193 LYS A O 1
ATOM 1513 N N . ASN A 1 194 ? 0.357 9.618 31.919 1.00 82.75 194 ASN A N 1
ATOM 1514 C CA . ASN A 1 194 ? -0.704 9.867 32.904 1.00 82.75 194 ASN A CA 1
ATOM 1515 C C . ASN A 1 194 ? -2.105 9.484 32.386 1.00 82.75 194 ASN A C 1
ATOM 1517 O O . ASN A 1 194 ? -3.102 10.139 32.698 1.00 82.75 194 ASN A O 1
ATOM 1521 N N . VAL A 1 195 ? -2.170 8.421 31.584 1.00 82.75 195 VAL A N 1
ATOM 1522 C CA . VAL A 1 195 ? -3.385 7.855 31.004 1.00 82.75 195 VAL A CA 1
ATOM 1523 C C . VAL A 1 195 ? -3.842 6.650 31.836 1.00 82.75 195 VAL A C 1
ATOM 1525 O O . VAL A 1 195 ? -3.058 5.726 32.047 1.00 82.75 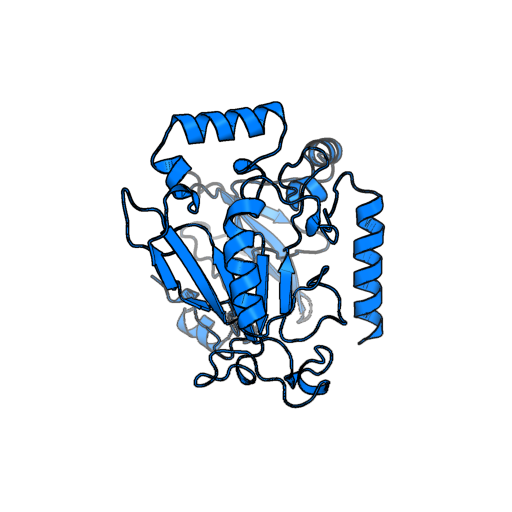195 VAL A O 1
ATOM 1528 N N . PRO A 1 196 ? -5.099 6.605 32.323 1.00 83.12 196 PRO A N 1
ATOM 1529 C CA . PRO A 1 196 ? -5.575 5.480 33.126 1.00 83.12 196 PRO A CA 1
ATOM 1530 C C . PRO A 1 196 ? -5.687 4.223 32.267 1.00 83.12 196 PRO A C 1
ATOM 1532 O O . PRO A 1 196 ? -6.320 4.273 31.226 1.00 83.12 196 PRO A O 1
ATOM 1535 N N . VAL A 1 197 ? -5.148 3.088 32.704 1.00 87.75 197 VAL A N 1
ATOM 1536 C CA . VAL A 1 197 ? -5.166 1.842 31.919 1.00 87.75 197 VAL A CA 1
ATOM 1537 C C . VAL A 1 197 ? -6.514 1.130 32.056 1.00 87.75 197 VAL A C 1
ATOM 1539 O O . VAL A 1 197 ? -6.847 0.639 33.133 1.00 87.75 197 VAL A O 1
ATOM 1542 N N . VAL A 1 198 ? -7.279 1.044 30.961 1.00 88.19 198 VAL A N 1
ATOM 1543 C CA . VAL A 1 198 ? -8.525 0.251 30.892 1.00 88.19 198 VAL A CA 1
ATOM 1544 C C . VAL A 1 198 ? -8.195 -1.221 30.651 1.00 88.19 198 VAL A C 1
ATOM 1546 O O . VAL A 1 198 ? -8.745 -2.106 31.301 1.00 88.19 198 VAL A O 1
ATOM 1549 N N . LEU A 1 199 ? -7.290 -1.480 29.706 1.00 89.25 199 LEU A N 1
ATOM 1550 C CA . LEU A 1 199 ? -6.823 -2.816 29.359 1.00 89.25 199 LEU A CA 1
ATOM 1551 C C . LEU A 1 199 ? -5.355 -2.736 28.955 1.00 89.25 199 LEU A C 1
ATOM 1553 O O . LEU A 1 199 ? -5.003 -2.026 28.014 1.00 89.25 199 LEU A O 1
ATOM 1557 N N . ASP A 1 200 ? -4.519 -3.495 29.655 1.00 91.25 200 ASP A N 1
ATOM 1558 C CA . ASP A 1 200 ? -3.108 -3.620 29.317 1.00 91.25 200 ASP A CA 1
ATOM 1559 C C . ASP A 1 200 ? -2.953 -4.517 28.084 1.00 91.25 200 ASP A C 1
ATOM 1561 O O . ASP A 1 200 ? -3.247 -5.716 28.118 1.00 91.25 200 ASP A O 1
ATOM 1565 N N . MET A 1 201 ? -2.543 -3.913 26.973 1.00 91.88 201 MET A N 1
ATOM 1566 C CA . MET A 1 201 ? -2.333 -4.593 25.702 1.00 91.88 201 MET A CA 1
ATOM 1567 C C . MET A 1 201 ? -1.012 -4.127 25.075 1.00 91.88 201 MET A C 1
ATOM 1569 O O . MET A 1 201 ? -1.023 -3.281 24.178 1.00 91.88 201 MET A O 1
ATOM 1573 N N . PRO A 1 202 ? 0.129 -4.720 25.482 1.00 90.00 202 PRO A N 1
ATOM 1574 C CA . PRO A 1 202 ? 1.465 -4.333 25.012 1.00 90.00 202 PRO A CA 1
ATOM 1575 C C . PRO A 1 202 ? 1.666 -4.431 23.496 1.00 90.00 202 PRO A C 1
ATOM 1577 O O . PRO A 1 202 ? 2.589 -3.845 22.946 1.00 90.00 202 PRO A O 1
ATOM 1580 N N . ALA A 1 203 ? 0.812 -5.197 22.809 1.00 88.69 203 ALA A N 1
ATOM 1581 C CA . ALA A 1 203 ? 0.872 -5.343 21.362 1.00 88.69 203 ALA A CA 1
ATOM 1582 C C . ALA A 1 203 ? 0.377 -4.093 20.601 1.00 88.69 203 ALA A C 1
ATOM 1584 O O . ALA A 1 203 ? 0.722 -3.922 19.431 1.00 88.69 203 ALA A O 1
ATOM 1585 N N . VAL A 1 204 ? -0.432 -3.228 21.223 1.00 88.12 204 VAL A N 1
ATOM 1586 C CA . VAL A 1 204 ? -0.889 -1.976 20.597 1.00 88.12 204 VAL A CA 1
ATOM 1587 C C . VAL A 1 204 ? 0.316 -1.058 20.394 1.00 88.12 204 VAL A C 1
ATOM 1589 O O . VAL A 1 204 ? 1.145 -0.950 21.286 1.00 88.12 204 VAL A O 1
ATOM 1592 N N . GLU A 1 205 ? 0.423 -0.445 19.208 1.00 81.94 205 GLU A N 1
ATOM 1593 C CA . GLU A 1 205 ? 1.558 0.408 18.783 1.00 81.94 205 GLU A CA 1
ATOM 1594 C C . GLU A 1 205 ? 2.903 -0.324 18.594 1.00 81.94 205 GLU A C 1
ATOM 1596 O O . GLU A 1 205 ? 3.872 0.252 18.106 1.00 81.94 205 GLU A O 1
ATOM 1601 N N . SER A 1 206 ? 2.967 -1.621 18.885 1.00 84.69 206 SER A N 1
ATOM 1602 C CA . SER A 1 206 ? 4.162 -2.427 18.639 1.00 84.69 206 SER A CA 1
ATOM 1603 C C . SER A 1 206 ? 4.201 -2.997 17.214 1.00 84.69 206 SER A C 1
ATOM 1605 O O . SER A 1 206 ? 3.175 -3.122 16.541 1.00 84.69 206 SER A O 1
ATOM 1607 N N . HIS A 1 207 ? 5.390 -3.423 16.781 1.00 87.62 207 HIS A N 1
ATOM 1608 C CA . HIS A 1 207 ? 5.612 -4.143 15.523 1.00 87.62 207 HIS A CA 1
ATOM 1609 C C . HIS A 1 207 ? 5.212 -3.368 14.256 1.00 87.62 207 HIS A C 1
ATOM 1611 O O . HIS A 1 207 ? 4.844 -4.003 13.261 1.00 87.62 207 HIS A O 1
ATOM 1617 N N . LEU A 1 208 ? 5.299 -2.027 14.240 1.00 89.31 208 LEU A N 1
ATOM 1618 C CA . LEU A 1 208 ? 5.091 -1.313 12.980 1.00 89.31 208 LEU A CA 1
ATOM 1619 C C . LEU A 1 208 ? 6.177 -1.729 11.986 1.00 89.31 208 LEU A C 1
ATOM 1621 O O . LEU A 1 208 ? 7.373 -1.628 12.268 1.00 89.31 208 LEU A O 1
ATOM 1625 N N . GLN A 1 209 ? 5.724 -2.183 10.825 1.00 90.19 209 GLN A N 1
ATOM 1626 C CA . GLN A 1 209 ? 6.548 -2.545 9.685 1.00 90.19 209 GLN A CA 1
ATOM 1627 C C . GLN A 1 209 ? 6.034 -1.783 8.471 1.00 90.19 209 GLN A C 1
ATOM 1629 O O . GLN A 1 209 ? 4.826 -1.652 8.274 1.00 90.19 209 GLN A O 1
ATOM 1634 N N . ASP A 1 210 ? 6.970 -1.303 7.671 1.00 91.94 210 ASP A N 1
ATOM 1635 C CA . ASP A 1 210 ? 6.721 -0.697 6.372 1.00 91.94 210 ASP A CA 1
ATOM 1636 C C . ASP A 1 210 ? 7.823 -1.164 5.421 1.00 91.94 210 ASP A C 1
ATOM 1638 O O . ASP A 1 210 ? 8.775 -1.819 5.848 1.00 91.94 210 ASP A O 1
ATOM 1642 N N . HIS A 1 211 ? 7.703 -0.842 4.145 1.00 93.56 211 HIS A N 1
ATOM 1643 C CA . HIS A 1 211 ? 8.740 -1.071 3.156 1.00 93.56 211 HIS A CA 1
ATOM 1644 C C . HIS A 1 211 ? 9.710 0.117 3.121 1.00 93.56 211 HIS A C 1
ATOM 1646 O O . HIS A 1 211 ? 9.290 1.273 3.096 1.00 93.56 211 HIS A O 1
ATOM 1652 N N . ILE A 1 212 ? 11.020 -0.148 3.084 1.00 92.50 212 ILE A N 1
ATOM 1653 C CA . ILE A 1 212 ? 12.043 0.911 3.014 1.00 92.50 212 ILE A CA 1
ATOM 1654 C C . ILE A 1 212 ? 12.665 0.913 1.625 1.00 92.50 212 ILE A C 1
ATOM 1656 O O . ILE A 1 212 ? 13.397 -0.012 1.271 1.00 92.50 212 ILE A O 1
ATOM 1660 N N . GLY A 1 213 ? 12.371 1.965 0.862 1.00 93.44 213 GLY A N 1
ATOM 1661 C CA . GLY A 1 213 ? 12.922 2.217 -0.466 1.00 93.44 213 GLY A CA 1
ATOM 1662 C C . GLY A 1 213 ? 14.121 3.162 -0.434 1.00 93.44 213 GLY A C 1
ATOM 1663 O O . GLY A 1 213 ? 14.106 4.163 0.281 1.00 93.44 213 GLY A O 1
ATOM 1664 N N . VAL A 1 214 ? 15.147 2.874 -1.235 1.00 94.12 214 VAL A N 1
ATOM 1665 C CA . VAL A 1 214 ? 16.306 3.757 -1.438 1.00 94.12 214 VAL A CA 1
ATOM 1666 C C . VAL A 1 214 ? 16.359 4.168 -2.909 1.00 94.12 214 VAL A C 1
ATOM 1668 O O . VAL A 1 214 ? 16.714 3.341 -3.742 1.00 94.12 214 VAL A O 1
ATOM 1671 N N . PRO A 1 215 ? 16.002 5.410 -3.276 1.00 94.62 215 PRO A N 1
ATOM 1672 C CA . PRO A 1 215 ? 15.939 5.805 -4.680 1.00 94.62 215 PRO A CA 1
ATOM 1673 C C . PRO A 1 215 ? 17.340 5.923 -5.297 1.00 94.62 215 PRO A C 1
ATOM 1675 O O . PRO A 1 215 ? 18.167 6.717 -4.848 1.00 94.62 215 PRO A O 1
ATOM 1678 N N . LEU A 1 216 ? 17.594 5.167 -6.368 1.00 94.00 216 LEU A N 1
ATOM 1679 C CA . LEU A 1 216 ? 18.774 5.300 -7.224 1.00 94.00 216 LEU A CA 1
ATOM 1680 C C . LEU A 1 216 ? 18.371 5.992 -8.525 1.00 94.00 216 LEU A C 1
ATOM 1682 O O . LEU A 1 216 ? 17.705 5.405 -9.380 1.00 94.00 216 LEU A O 1
ATOM 1686 N N . THR A 1 217 ? 18.760 7.253 -8.663 1.00 93.06 217 THR A N 1
ATOM 1687 C CA . THR A 1 217 ? 18.275 8.129 -9.731 1.00 93.06 217 THR A CA 1
ATOM 1688 C C . THR A 1 217 ? 19.336 8.360 -10.802 1.00 93.06 217 THR A C 1
ATOM 1690 O O . THR A 1 217 ? 20.488 8.664 -10.500 1.00 93.06 217 THR A O 1
ATOM 1693 N N . TYR A 1 218 ? 18.926 8.248 -12.063 1.00 92.50 218 TYR A N 1
ATOM 1694 C CA . TYR A 1 218 ? 19.766 8.344 -13.249 1.00 92.50 218 TYR A CA 1
ATOM 1695 C C . TYR A 1 218 ? 19.192 9.361 -14.234 1.00 92.50 218 TYR A C 1
ATOM 1697 O O . TYR A 1 218 ? 17.978 9.451 -14.436 1.00 92.50 218 TYR A O 1
ATOM 1705 N N . GLU A 1 219 ? 20.083 10.100 -14.889 1.00 93.56 219 GLU A N 1
ATOM 1706 C CA . GLU A 1 219 ? 19.721 10.941 -16.024 1.00 93.56 219 GLU A CA 1
ATOM 1707 C C . GLU A 1 219 ? 19.501 10.066 -17.264 1.00 93.56 219 GLU A C 1
ATOM 1709 O O . GLU A 1 219 ? 20.328 9.218 -17.606 1.00 93.56 219 GLU A O 1
ATOM 1714 N N . VAL A 1 220 ? 18.374 10.272 -17.939 1.00 91.50 220 VAL A N 1
ATOM 1715 C CA . VAL A 1 220 ? 17.971 9.543 -19.147 1.00 91.50 220 VAL A CA 1
ATOM 1716 C C . VAL A 1 220 ? 17.471 10.521 -20.210 1.00 91.50 220 VAL A C 1
ATOM 1718 O O . VAL A 1 220 ? 17.129 11.665 -19.893 1.00 91.50 220 VAL A O 1
ATOM 1721 N N . PRO A 1 221 ? 17.392 10.109 -21.489 1.00 91.06 221 PRO A N 1
ATOM 1722 C CA . PRO A 1 221 ? 16.743 10.921 -22.509 1.00 91.06 221 PRO A CA 1
ATOM 1723 C C . PRO A 1 221 ? 15.332 11.335 -22.077 1.00 91.06 221 PRO A C 1
ATOM 1725 O O . PRO A 1 221 ? 14.583 10.528 -21.530 1.00 91.06 221 PRO A O 1
ATOM 1728 N N . MET A 1 222 ? 14.942 12.580 -22.367 1.00 89.31 222 MET A N 1
ATOM 1729 C CA . MET A 1 222 ? 13.628 13.115 -21.981 1.00 89.31 222 MET A CA 1
ATOM 1730 C C . MET A 1 222 ? 12.462 12.241 -22.475 1.00 89.31 222 MET A C 1
ATOM 1732 O O . MET A 1 222 ? 11.459 12.123 -21.786 1.00 89.31 222 MET A O 1
ATOM 1736 N N . SER A 1 223 ? 12.611 11.582 -23.630 1.00 84.75 223 SER A N 1
ATOM 1737 C CA . SER A 1 223 ? 11.615 10.655 -24.195 1.00 84.75 223 SER A CA 1
ATOM 1738 C C . SER A 1 223 ? 11.318 9.431 -23.328 1.00 84.75 223 SER A C 1
ATOM 1740 O O . SER A 1 223 ? 10.285 8.789 -23.511 1.00 84.75 223 SER A O 1
ATOM 1742 N N . ASP A 1 224 ? 12.235 9.088 -22.425 1.00 84.81 224 ASP A N 1
ATOM 1743 C CA . ASP A 1 224 ? 12.181 7.882 -21.601 1.00 84.81 224 ASP A CA 1
ATOM 1744 C C . ASP A 1 224 ? 11.735 8.203 -20.165 1.00 84.81 224 ASP A C 1
ATOM 1746 O O . ASP A 1 224 ? 11.668 7.312 -19.321 1.00 84.81 224 ASP A O 1
ATOM 1750 N N . SER A 1 225 ? 11.416 9.472 -19.889 1.00 87.94 225 SER A N 1
ATOM 1751 C CA . SER A 1 225 ? 11.010 9.973 -18.581 1.00 87.94 225 SER A CA 1
ATOM 1752 C C . SER A 1 225 ? 9.629 10.621 -18.637 1.00 87.94 225 SER A C 1
ATOM 1754 O O . SER A 1 225 ? 9.261 11.292 -19.602 1.00 87.94 225 SER A O 1
ATOM 1756 N N . LEU A 1 226 ? 8.868 10.486 -17.554 1.00 86.81 226 LEU A N 1
ATOM 1757 C CA . LEU A 1 226 ? 7.601 11.184 -17.351 1.00 86.81 226 LEU A CA 1
ATOM 1758 C C . LEU A 1 226 ? 7.772 12.696 -17.211 1.00 86.81 226 LEU A C 1
ATOM 1760 O O . LEU A 1 226 ? 6.823 13.432 -17.491 1.00 86.81 226 LEU A O 1
ATOM 1764 N N . HIS A 1 227 ? 8.992 13.160 -16.928 1.00 88.12 227 HIS A N 1
ATOM 1765 C CA . HIS A 1 227 ? 9.355 14.575 -16.949 1.00 88.12 227 HIS A CA 1
ATOM 1766 C C . HIS A 1 227 ? 9.043 15.241 -18.300 1.00 88.12 227 HIS A C 1
ATOM 1768 O O . HIS A 1 227 ? 8.882 16.459 -18.365 1.00 88.12 227 HIS A O 1
ATOM 1774 N N . GLN A 1 228 ? 8.884 14.486 -19.396 1.00 85.69 228 GLN A N 1
ATOM 1775 C CA . GLN A 1 228 ? 8.428 15.048 -20.672 1.00 85.69 228 GLN A CA 1
ATOM 1776 C C . GLN A 1 228 ? 7.051 15.729 -20.582 1.00 85.69 228 GLN A C 1
ATOM 1778 O O . GLN A 1 228 ? 6.758 16.618 -21.384 1.00 85.69 228 GLN A O 1
ATOM 1783 N N . LEU A 1 229 ? 6.188 15.297 -19.653 1.00 85.25 229 LEU A N 1
ATOM 1784 C CA . LEU A 1 229 ? 4.883 15.920 -19.431 1.00 85.25 229 LEU A CA 1
ATOM 1785 C C . LEU A 1 229 ? 5.009 17.248 -18.688 1.00 85.25 229 LEU A C 1
ATOM 1787 O O . LEU A 1 229 ? 4.242 18.167 -18.953 1.00 85.25 229 LEU A O 1
ATOM 1791 N N . GLU A 1 230 ? 5.974 17.349 -17.784 1.00 84.06 230 GLU A N 1
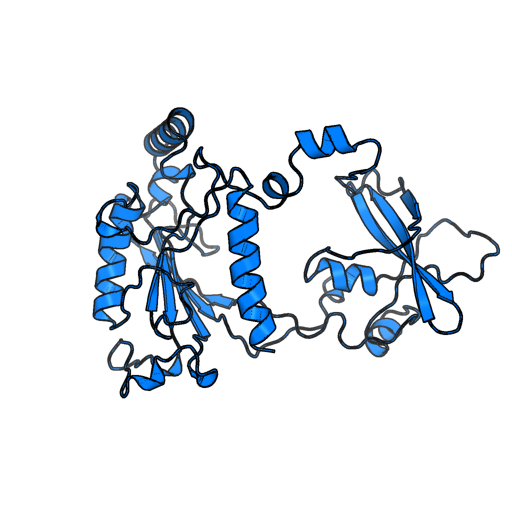ATOM 1792 C CA . GLU A 1 230 ? 6.233 18.558 -17.002 1.00 84.06 230 GLU A CA 1
ATOM 1793 C C . GLU A 1 230 ? 6.938 19.615 -17.856 1.00 84.06 230 GLU A C 1
ATOM 1795 O O . GLU A 1 230 ? 6.598 20.794 -17.808 1.00 84.06 230 GLU A O 1
ATOM 1800 N N . ASN A 1 231 ? 7.868 19.181 -18.710 1.00 81.88 231 ASN A N 1
ATOM 1801 C CA . ASN A 1 231 ? 8.666 20.070 -19.552 1.00 81.88 231 ASN A CA 1
ATOM 1802 C C . ASN A 1 231 ? 7.955 20.508 -20.846 1.00 81.88 231 ASN A C 1
ATOM 1804 O O . ASN A 1 231 ? 8.383 21.472 -21.480 1.00 81.88 231 ASN A O 1
ATOM 1808 N N . ASN A 1 232 ? 6.890 19.819 -21.280 1.00 86.31 232 ASN A N 1
ATOM 1809 C CA . ASN A 1 232 ? 6.177 20.156 -22.514 1.00 86.31 232 ASN A CA 1
ATOM 1810 C C . ASN A 1 232 ? 4.652 20.099 -22.346 1.00 86.31 232 ASN A C 1
ATOM 1812 O O . ASN A 1 232 ? 4.029 19.033 -22.385 1.00 86.31 232 ASN A O 1
ATOM 1816 N N . ILE A 1 233 ? 4.032 21.281 -22.288 1.00 90.56 233 ILE A N 1
ATOM 1817 C CA . ILE A 1 233 ? 2.580 21.427 -22.143 1.00 90.56 233 ILE A CA 1
ATOM 1818 C C . ILE A 1 233 ? 1.789 20.773 -23.282 1.00 90.56 233 ILE A C 1
ATOM 1820 O O . ILE A 1 233 ? 0.707 20.244 -23.044 1.00 90.56 233 ILE A O 1
ATOM 1824 N N . PHE A 1 234 ? 2.316 20.732 -24.510 1.00 90.31 234 PHE A N 1
ATOM 1825 C CA . PHE A 1 234 ? 1.637 20.058 -25.620 1.00 90.31 234 PHE A CA 1
ATOM 1826 C C . PHE A 1 234 ? 1.602 18.541 -25.420 1.00 90.31 234 PHE A C 1
ATOM 1828 O O . PHE A 1 234 ? 0.589 17.908 -25.722 1.00 90.31 234 PHE A O 1
ATOM 1835 N N . SER A 1 235 ? 2.669 17.957 -24.868 1.00 85.81 235 SER A N 1
ATOM 1836 C CA . SER A 1 235 ? 2.705 16.540 -24.492 1.00 85.81 235 SER A CA 1
ATOM 1837 C C . SER A 1 235 ? 1.701 16.241 -23.377 1.00 85.81 235 SER A C 1
ATOM 1839 O O . SER A 1 235 ? 0.946 15.271 -23.487 1.00 85.81 235 SER A O 1
ATOM 1841 N N . ALA A 1 236 ? 1.625 17.102 -22.357 1.00 90.06 236 ALA A N 1
ATOM 1842 C CA . ALA A 1 236 ? 0.632 17.002 -21.286 1.00 90.06 236 ALA A CA 1
ATOM 1843 C C . ALA A 1 236 ? -0.807 17.113 -21.810 1.00 90.06 236 ALA A C 1
ATOM 1845 O O . ALA A 1 236 ? -1.640 16.259 -21.508 1.00 90.06 236 ALA A O 1
ATOM 1846 N N . LEU A 1 237 ? -1.093 18.102 -22.661 1.00 93.19 237 LEU A N 1
ATOM 1847 C CA . LEU A 1 237 ? -2.411 18.293 -23.271 1.00 93.19 237 LEU A CA 1
ATOM 1848 C C . LEU A 1 237 ? -2.799 17.118 -24.168 1.00 93.19 237 LEU A C 1
ATOM 1850 O O . LEU A 1 237 ? -3.934 16.648 -24.106 1.00 93.19 237 LEU A O 1
ATOM 1854 N N . LYS A 1 238 ? -1.865 16.587 -24.963 1.00 90.06 238 LYS A N 1
ATOM 1855 C CA . LYS A 1 238 ? -2.101 15.393 -25.783 1.00 90.06 238 LYS A CA 1
ATOM 1856 C C . LYS A 1 238 ? -2.406 14.172 -24.915 1.00 90.06 238 LYS A C 1
ATOM 1858 O O . LYS A 1 238 ? -3.339 13.429 -25.227 1.00 90.06 238 LYS A O 1
ATOM 1863 N N . ALA A 1 239 ? -1.653 13.960 -23.835 1.00 87.56 239 ALA A N 1
ATOM 1864 C CA . ALA A 1 239 ? -1.901 12.872 -22.889 1.00 87.56 239 ALA A CA 1
ATOM 1865 C C . ALA A 1 239 ? -3.265 13.028 -22.193 1.00 87.56 239 ALA A C 1
ATOM 1867 O O . ALA A 1 239 ? -4.012 12.053 -22.088 1.00 87.56 239 ALA A O 1
ATOM 1868 N N . ALA A 1 240 ? -3.627 14.256 -21.807 1.00 91.56 240 ALA A N 1
ATOM 1869 C CA . ALA A 1 240 ? -4.914 14.589 -21.198 1.00 91.56 240 ALA A CA 1
ATOM 1870 C C . ALA A 1 240 ? -6.069 14.326 -22.162 1.00 91.56 240 ALA A C 1
ATOM 1872 O O . ALA A 1 240 ? -7.009 13.615 -21.816 1.00 91.56 240 ALA A O 1
ATOM 1873 N N . LEU A 1 241 ? -5.974 14.830 -23.394 1.00 93.50 241 LEU A N 1
ATOM 1874 C CA . LEU A 1 241 ? -6.990 14.628 -24.421 1.00 93.50 241 LEU A CA 1
ATOM 1875 C C . LEU A 1 241 ? -7.155 13.143 -24.753 1.00 93.50 241 LEU A C 1
ATOM 1877 O O . LEU A 1 241 ? -8.278 12.657 -24.851 1.00 93.50 241 LEU A O 1
ATOM 1881 N N . THR A 1 242 ? -6.047 12.402 -24.861 1.00 88.50 242 THR A N 1
ATOM 1882 C CA . THR A 1 242 ? -6.081 10.948 -25.081 1.00 88.50 242 THR A CA 1
ATOM 1883 C C . THR A 1 242 ? -6.850 10.252 -23.961 1.00 88.50 242 THR A C 1
ATOM 1885 O O . THR A 1 242 ? -7.727 9.434 -24.241 1.00 88.50 242 THR A O 1
ATOM 1888 N N . TYR A 1 243 ? -6.584 10.614 -22.705 1.00 88.25 243 TYR A N 1
ATOM 1889 C CA . TYR A 1 243 ? -7.285 10.050 -21.555 1.00 88.25 243 TYR A CA 1
ATOM 1890 C C . TYR A 1 243 ? -8.768 10.432 -21.518 1.00 88.25 243 TYR A C 1
ATOM 1892 O O . TYR A 1 243 ? -9.611 9.563 -21.329 1.00 88.25 243 TYR A O 1
ATOM 1900 N N . VAL A 1 244 ? -9.117 11.695 -21.766 1.00 91.69 244 VAL A N 1
ATOM 1901 C CA . VAL A 1 244 ? -10.519 12.149 -21.769 1.00 91.69 244 VAL A CA 1
ATOM 1902 C C . VAL A 1 244 ? -11.330 11.465 -22.871 1.00 91.69 244 VAL A C 1
ATOM 1904 O O . VAL A 1 244 ? -12.460 11.048 -22.627 1.00 91.69 244 VAL A O 1
ATOM 1907 N N . VAL A 1 245 ? -10.760 11.317 -24.071 1.00 89.94 245 VAL A N 1
ATOM 1908 C CA . VAL A 1 245 ? -11.459 10.735 -25.228 1.00 89.94 245 VAL A CA 1
ATOM 1909 C C . VAL A 1 245 ? -11.531 9.211 -25.145 1.00 89.94 245 VAL A C 1
ATOM 1911 O O . VAL A 1 245 ? -12.548 8.624 -25.506 1.00 89.94 245 VAL A O 1
ATOM 1914 N N . THR A 1 246 ? -10.461 8.550 -24.697 1.00 84.56 246 THR A N 1
ATOM 1915 C CA . THR A 1 246 ? -10.341 7.083 -24.800 1.00 84.56 246 THR A CA 1
ATOM 1916 C C . THR A 1 246 ? -10.368 6.351 -23.460 1.00 84.56 246 THR A C 1
ATOM 1918 O O . THR A 1 246 ? -10.442 5.124 -23.447 1.00 84.56 246 THR A O 1
ATOM 1921 N N . GLY A 1 247 ? -10.247 7.065 -22.338 1.00 83.06 247 GLY A N 1
ATOM 1922 C CA . GLY A 1 247 ? -9.967 6.495 -21.016 1.00 83.06 247 GLY A CA 1
ATOM 1923 C C . GLY A 1 247 ? -8.550 5.927 -20.879 1.00 83.06 247 GLY A C 1
ATOM 1924 O O . GLY A 1 247 ? -8.179 5.470 -19.808 1.00 83.06 247 GLY A O 1
ATOM 1925 N N . ARG A 1 248 ? -7.739 5.933 -21.945 1.00 81.31 248 ARG A N 1
ATOM 1926 C CA . ARG A 1 248 ? -6.441 5.247 -22.020 1.00 81.31 248 ARG A CA 1
ATOM 1927 C C . ARG A 1 248 ? -5.275 6.233 -22.107 1.00 81.31 248 ARG A C 1
ATOM 1929 O O . ARG A 1 248 ? -5.452 7.433 -22.284 1.00 81.31 248 ARG A O 1
ATOM 1936 N N . GLY A 1 249 ? -4.055 5.704 -22.036 1.00 78.56 249 GLY A N 1
ATOM 1937 C CA . GLY A 1 249 ? -2.811 6.470 -22.139 1.00 78.56 249 GLY A CA 1
ATOM 1938 C C . GLY A 1 249 ? -2.120 6.650 -20.791 1.00 78.56 249 GLY A C 1
ATOM 1939 O O . GLY A 1 249 ? -2.392 5.907 -19.844 1.00 78.56 249 GLY A O 1
ATOM 1940 N N . LEU A 1 250 ? -1.213 7.624 -20.716 1.00 79.12 250 LEU A N 1
ATOM 1941 C CA . LEU A 1 250 ? -0.339 7.820 -19.557 1.00 79.12 250 LEU A CA 1
ATOM 1942 C C . LEU A 1 250 ? -1.125 8.054 -18.260 1.00 79.12 250 LEU A C 1
ATOM 1944 O O . LEU A 1 250 ? -0.882 7.380 -17.272 1.00 79.12 250 LEU A O 1
ATOM 1948 N N . PHE A 1 251 ? -2.162 8.894 -18.294 1.00 84.25 251 PHE A N 1
ATOM 1949 C CA . PHE A 1 251 ? -2.997 9.162 -17.114 1.00 84.25 251 PHE A CA 1
ATOM 1950 C C . PHE A 1 251 ? -3.912 8.004 -16.686 1.00 84.25 251 PHE A C 1
ATOM 1952 O O . PHE A 1 251 ? -4.528 8.074 -15.628 1.00 84.25 251 PHE A O 1
ATOM 1959 N N . SER A 1 252 ? -3.983 6.934 -17.482 1.00 81.62 252 SER A N 1
ATOM 1960 C CA . SER A 1 252 ? -4.658 5.676 -17.121 1.00 81.62 252 SER A CA 1
ATOM 1961 C C . SER A 1 252 ? -3.686 4.584 -16.680 1.00 81.62 252 SER A C 1
ATOM 1963 O O . SER A 1 252 ? -4.074 3.427 -16.614 1.00 81.62 252 SER A O 1
ATOM 1965 N N . SER A 1 253 ? -2.398 4.892 -16.528 1.00 77.31 253 SER A N 1
ATOM 1966 C CA . SER A 1 253 ? -1.377 3.896 -16.199 1.00 77.31 253 SER A CA 1
ATOM 1967 C C . SER A 1 253 ? -0.752 4.254 -14.852 1.00 77.31 253 SER A C 1
ATOM 1969 O O . SER A 1 253 ? -0.590 5.442 -14.563 1.00 77.31 253 SER A O 1
ATOM 1971 N N . PRO A 1 254 ? -0.432 3.267 -14.003 1.00 79.44 254 PRO A N 1
ATOM 1972 C CA . PRO A 1 254 ? 0.329 3.533 -12.791 1.00 79.44 254 PRO A CA 1
ATOM 1973 C C . PRO A 1 254 ? 1.737 4.026 -13.144 1.00 79.44 254 PRO A C 1
ATOM 1975 O O . PRO A 1 254 ? 2.245 3.761 -14.234 1.00 79.44 254 PRO A O 1
ATOM 1978 N N . PHE A 1 255 ? 2.382 4.703 -12.194 1.00 79.19 255 PHE A N 1
ATOM 1979 C CA . PHE A 1 255 ? 3.793 5.082 -12.315 1.00 79.19 255 PHE A CA 1
ATOM 1980 C C . PHE A 1 255 ? 4.715 3.861 -12.433 1.00 79.19 255 PHE A C 1
ATOM 1982 O O . PHE A 1 255 ? 5.699 3.903 -13.166 1.00 79.19 255 PHE A O 1
ATOM 1989 N N . GLN A 1 256 ? 4.360 2.771 -11.748 1.00 84.62 256 GLN A N 1
ATOM 1990 C CA . GLN A 1 256 ? 5.051 1.490 -11.796 1.00 84.62 256 GLN A CA 1
ATOM 1991 C C . GLN A 1 256 ? 4.171 0.458 -12.495 1.00 84.62 256 GLN A C 1
ATOM 1993 O O . GLN A 1 256 ? 3.088 0.137 -12.006 1.00 84.62 256 GLN A O 1
ATOM 1998 N N . SER A 1 257 ? 4.626 -0.066 -13.631 1.00 80.44 257 SER A N 1
ATOM 1999 C CA . SER A 1 257 ? 3.913 -1.118 -14.366 1.00 80.44 257 SER A CA 1
ATOM 2000 C C . SER A 1 257 ? 4.609 -2.475 -14.329 1.00 80.44 257 SER A C 1
ATOM 2002 O O . SER A 1 257 ? 3.951 -3.490 -14.547 1.00 80.44 257 SER A O 1
ATOM 2004 N N . ILE A 1 258 ? 5.904 -2.504 -14.008 1.00 87.25 258 ILE A N 1
ATOM 2005 C CA . ILE A 1 258 ? 6.698 -3.720 -13.825 1.00 87.25 258 ILE A CA 1
ATOM 2006 C C . ILE A 1 258 ? 7.421 -3.667 -12.482 1.00 87.25 258 ILE A C 1
ATOM 2008 O O . ILE A 1 258 ? 7.718 -2.586 -11.971 1.00 87.25 258 ILE A O 1
ATOM 2012 N N . THR A 1 259 ? 7.720 -4.829 -11.923 1.00 92.69 259 THR A N 1
ATOM 2013 C CA . THR A 1 259 ? 8.563 -4.951 -10.735 1.00 92.69 259 THR A CA 1
ATOM 2014 C C . THR A 1 259 ? 9.395 -6.221 -10.804 1.00 92.69 259 THR A C 1
ATOM 2016 O O . THR A 1 259 ? 9.095 -7.115 -11.599 1.00 92.69 259 THR A O 1
ATOM 2019 N N . SER A 1 260 ? 10.439 -6.294 -9.983 1.00 94.75 260 SER A N 1
ATOM 2020 C CA . SER A 1 260 ? 11.180 -7.534 -9.751 1.00 94.75 260 SER A CA 1
ATOM 2021 C C . SER A 1 260 ? 11.196 -7.870 -8.274 1.00 94.75 260 SER A C 1
ATOM 2023 O O . SER A 1 260 ? 11.446 -6.996 -7.454 1.00 94.75 260 SER A O 1
ATOM 2025 N N . LEU A 1 261 ? 10.984 -9.135 -7.946 1.00 95.69 261 LEU A N 1
ATOM 2026 C CA . LEU A 1 261 ? 11.093 -9.678 -6.601 1.00 95.69 261 LEU A CA 1
ATOM 2027 C C . LEU A 1 261 ? 12.322 -10.575 -6.562 1.00 95.69 261 LEU A C 1
ATOM 2029 O O . LEU A 1 261 ? 12.485 -11.429 -7.432 1.00 95.69 261 LEU A O 1
ATOM 2033 N N . ILE A 1 262 ? 13.221 -10.344 -5.607 1.00 95.12 262 ILE A N 1
ATOM 2034 C CA . ILE A 1 262 ? 14.508 -11.039 -5.537 1.00 95.12 262 ILE A CA 1
ATOM 2035 C C . ILE A 1 262 ? 14.841 -11.367 -4.077 1.00 95.12 262 ILE A C 1
ATOM 2037 O O . ILE A 1 262 ? 14.718 -10.501 -3.211 1.00 95.12 262 ILE A O 1
ATOM 2041 N N . PRO A 1 263 ? 15.316 -12.585 -3.771 1.00 94.75 263 PRO A N 1
ATOM 2042 C CA . PRO A 1 263 ? 15.974 -12.871 -2.507 1.00 94.75 263 PRO A CA 1
ATOM 2043 C C . PRO A 1 263 ? 17.395 -12.302 -2.563 1.00 94.75 263 PRO A C 1
ATOM 2045 O O . PRO A 1 263 ? 18.218 -12.763 -3.357 1.00 94.75 263 PRO A O 1
ATOM 2048 N N . THR A 1 264 ? 17.711 -11.328 -1.715 1.00 92.44 264 THR A N 1
ATOM 2049 C CA . THR A 1 264 ? 19.015 -10.648 -1.655 1.00 92.44 264 THR A CA 1
ATOM 2050 C C . THR A 1 264 ? 20.181 -11.625 -1.541 1.00 92.44 264 THR A C 1
ATOM 2052 O O . THR A 1 264 ? 21.226 -11.401 -2.142 1.00 92.44 264 THR A O 1
ATOM 2055 N N . ARG A 1 265 ? 19.989 -12.761 -0.855 1.00 92.12 265 ARG A N 1
ATOM 2056 C CA . ARG A 1 265 ? 20.985 -13.842 -0.729 1.00 92.12 265 ARG A CA 1
ATOM 2057 C C . ARG A 1 265 ? 21.417 -14.479 -2.057 1.00 92.12 265 ARG A C 1
ATOM 2059 O O . ARG A 1 265 ? 22.394 -15.220 -2.067 1.00 92.12 265 ARG A O 1
ATOM 2066 N N . LEU A 1 266 ? 20.657 -14.276 -3.135 1.00 93.44 266 LEU A N 1
ATOM 2067 C CA . LEU A 1 266 ? 20.983 -14.756 -4.481 1.00 93.44 266 LEU A CA 1
ATOM 2068 C C . LEU A 1 266 ? 21.694 -13.693 -5.331 1.00 93.44 266 LEU A C 1
ATOM 2070 O O . LEU A 1 266 ? 22.114 -14.005 -6.444 1.00 93.44 266 LEU A O 1
ATOM 2074 N N . LEU A 1 267 ? 21.819 -12.453 -4.847 1.00 91.69 267 LEU A N 1
ATOM 2075 C CA . LEU A 1 267 ? 22.555 -11.402 -5.543 1.00 91.69 267 LEU A CA 1
ATOM 2076 C C . LEU A 1 267 ? 24.058 -11.617 -5.371 1.00 91.69 267 LEU A C 1
ATOM 2078 O O . LEU A 1 267 ? 24.578 -11.605 -4.256 1.00 91.69 267 LEU A O 1
ATOM 2082 N N . ASP A 1 268 ? 24.762 -11.760 -6.489 1.00 89.19 268 ASP A N 1
ATOM 2083 C CA . ASP A 1 268 ? 26.219 -11.816 -6.518 1.00 89.19 268 ASP A CA 1
ATOM 2084 C C . ASP A 1 268 ? 26.775 -10.463 -6.985 1.00 89.19 268 ASP A C 1
ATOM 2086 O O . ASP A 1 268 ? 26.594 -10.052 -8.136 1.00 89.19 268 ASP A O 1
ATOM 2090 N N . GLY A 1 269 ? 27.455 -9.759 -6.077 1.00 79.19 269 GLY A N 1
ATOM 2091 C CA . GLY A 1 269 ? 28.038 -8.443 -6.341 1.00 79.19 269 GLY A CA 1
ATOM 2092 C C . GLY A 1 269 ? 29.231 -8.453 -7.303 1.00 79.19 269 GLY A C 1
ATOM 2093 O O . GLY A 1 269 ? 29.529 -7.413 -7.884 1.00 79.19 269 GLY A O 1
ATOM 2094 N N . HIS A 1 270 ? 29.892 -9.596 -7.504 1.00 79.19 270 HIS A N 1
ATOM 2095 C CA . HIS A 1 270 ? 30.986 -9.751 -8.468 1.00 79.19 270 HIS A CA 1
ATOM 2096 C C . HIS A 1 270 ? 30.471 -10.125 -9.856 1.00 79.19 270 HIS A C 1
ATOM 2098 O O . HIS A 1 270 ? 31.016 -9.680 -10.863 1.00 79.19 270 HIS A O 1
ATOM 2104 N N . ALA A 1 271 ? 29.418 -10.940 -9.914 1.00 74.88 271 ALA A N 1
ATOM 2105 C CA . ALA A 1 271 ? 28.807 -11.357 -11.171 1.00 74.88 271 ALA A CA 1
ATOM 2106 C C . ALA A 1 271 ? 27.724 -10.385 -11.674 1.00 74.88 271 ALA A C 1
ATOM 2108 O O . ALA A 1 271 ? 27.245 -10.553 -12.795 1.00 74.88 271 ALA A O 1
ATOM 2109 N N . HIS A 1 272 ? 27.334 -9.398 -10.857 1.00 84.94 272 HIS A N 1
ATOM 2110 C CA . HIS A 1 272 ? 26.283 -8.412 -11.138 1.00 84.94 272 HIS A CA 1
ATOM 2111 C C . HIS A 1 272 ? 24.962 -9.047 -11.613 1.00 84.94 272 HIS A C 1
ATOM 2113 O O . HIS A 1 272 ? 24.271 -8.507 -12.477 1.00 84.94 272 HIS A O 1
ATOM 2119 N N . ARG A 1 273 ? 24.618 -10.218 -11.064 1.00 89.81 273 ARG A N 1
ATOM 2120 C CA . ARG A 1 273 ? 23.450 -11.017 -11.463 1.00 89.81 273 ARG A CA 1
ATOM 2121 C C . ARG A 1 273 ? 22.911 -11.849 -10.306 1.00 89.81 273 ARG A C 1
ATOM 2123 O O . ARG A 1 273 ? 23.591 -12.046 -9.298 1.00 89.81 273 ARG A O 1
ATOM 2130 N N . VAL A 1 274 ? 21.711 -12.384 -10.491 1.00 90.31 274 VAL A N 1
ATOM 2131 C CA . VAL A 1 274 ? 21.157 -13.429 -9.631 1.00 90.31 274 VAL A CA 1
ATOM 2132 C C . VAL A 1 274 ? 21.850 -14.754 -9.946 1.00 90.31 274 VAL A C 1
ATOM 2134 O O . VAL A 1 274 ? 21.900 -15.184 -11.099 1.00 90.31 274 VAL A O 1
ATOM 2137 N N . VAL A 1 275 ? 22.383 -15.417 -8.922 1.00 91.19 275 VAL A N 1
ATOM 2138 C CA . VAL A 1 275 ? 23.017 -16.733 -9.040 1.00 91.19 275 VAL A CA 1
ATOM 2139 C C . VAL A 1 275 ? 22.185 -17.755 -8.275 1.00 91.19 275 VAL A C 1
ATOM 2141 O O . VAL A 1 275 ? 22.135 -17.749 -7.047 1.00 91.19 275 VAL A O 1
ATOM 2144 N N . ALA A 1 276 ? 21.538 -18.654 -9.013 1.00 89.88 276 ALA A N 1
ATOM 2145 C CA . ALA A 1 276 ? 20.787 -19.776 -8.466 1.00 89.88 276 ALA A CA 1
ATOM 2146 C C . ALA A 1 276 ? 21.564 -21.081 -8.725 1.00 89.88 276 ALA A C 1
ATOM 2148 O O . ALA A 1 276 ? 21.476 -21.619 -9.828 1.00 89.88 276 ALA A O 1
ATOM 2149 N N . PRO A 1 277 ? 22.353 -21.583 -7.755 1.00 86.44 277 PRO A N 1
ATOM 2150 C CA . PRO A 1 277 ? 23.181 -22.774 -7.961 1.00 86.44 277 PRO A CA 1
ATOM 2151 C C . PRO A 1 277 ? 22.353 -24.048 -8.166 1.00 86.44 277 PRO A C 1
ATOM 2153 O O . PRO A 1 277 ? 22.796 -24.958 -8.853 1.00 86.44 277 PRO A O 1
ATOM 2156 N N . GLU A 1 278 ? 21.149 -24.096 -7.592 1.00 90.88 278 GLU A N 1
ATOM 2157 C CA . GLU A 1 278 ? 20.225 -25.228 -7.664 1.00 90.88 278 GLU A CA 1
ATOM 2158 C C . GLU A 1 278 ? 18.792 -24.711 -7.874 1.00 90.88 278 GLU A C 1
ATOM 2160 O O . GLU A 1 278 ? 18.422 -23.701 -7.269 1.00 90.88 278 GLU A O 1
ATOM 2165 N N . PRO A 1 279 ? 17.928 -25.395 -8.645 1.00 89.00 279 PRO A N 1
ATOM 2166 C CA . PRO A 1 279 ? 16.548 -24.948 -8.863 1.00 89.00 279 PRO A CA 1
ATOM 2167 C C . PRO A 1 279 ? 15.734 -24.775 -7.571 1.00 89.00 279 PRO A C 1
ATOM 2169 O O . PRO A 1 279 ? 14.861 -23.914 -7.496 1.00 89.00 279 PRO A O 1
ATOM 2172 N N . SER A 1 280 ? 16.044 -25.550 -6.526 1.00 92.94 280 SER A N 1
ATOM 2173 C CA . SER A 1 280 ? 15.335 -25.494 -5.241 1.00 92.94 280 SER A CA 1
ATOM 2174 C C . SER A 1 280 ? 15.473 -24.154 -4.520 1.00 92.94 280 SER A C 1
ATOM 2176 O O . SER A 1 280 ? 14.609 -23.817 -3.715 1.00 92.94 280 SER A O 1
ATOM 2178 N N . VAL A 1 281 ? 16.519 -23.362 -4.795 1.00 93.75 281 VAL A N 1
ATOM 2179 C CA . VAL A 1 281 ? 16.693 -22.044 -4.161 1.00 93.75 281 VAL A CA 1
ATOM 2180 C C . VAL A 1 281 ? 15.757 -20.980 -4.734 1.00 93.75 281 VAL A C 1
ATOM 2182 O O . VAL A 1 281 ? 15.649 -19.906 -4.143 1.00 93.75 281 VAL A O 1
ATOM 2185 N N . LEU A 1 282 ? 15.101 -21.284 -5.858 1.00 93.44 282 LEU A N 1
ATOM 2186 C CA . LEU A 1 282 ? 14.094 -20.452 -6.507 1.00 93.44 282 LEU A CA 1
ATOM 2187 C C . LEU A 1 282 ? 12.660 -20.893 -6.183 1.00 93.44 282 LEU A C 1
ATOM 2189 O O . LEU A 1 282 ? 11.725 -20.228 -6.609 1.00 93.44 282 LEU A O 1
ATOM 2193 N N . ASP A 1 283 ? 12.456 -21.975 -5.430 1.00 93.38 283 ASP A N 1
ATOM 2194 C CA . ASP A 1 283 ? 11.117 -22.409 -5.027 1.00 93.38 283 ASP A CA 1
ATOM 2195 C C . ASP A 1 283 ? 10.530 -21.438 -3.990 1.00 93.38 283 ASP A C 1
ATOM 2197 O O . ASP A 1 283 ? 10.909 -21.470 -2.816 1.00 93.38 283 ASP A O 1
ATOM 2201 N N . ALA A 1 284 ? 9.604 -20.574 -4.413 1.00 89.50 284 ALA A N 1
ATOM 2202 C CA . ALA A 1 284 ? 8.971 -19.573 -3.554 1.00 89.50 284 ALA A CA 1
ATOM 2203 C C . ALA A 1 284 ? 8.072 -20.178 -2.454 1.00 89.50 284 ALA A C 1
ATOM 2205 O O . ALA A 1 284 ? 7.729 -19.486 -1.489 1.00 89.50 284 ALA A O 1
ATOM 2206 N N . SER A 1 285 ? 7.712 -21.466 -2.545 1.00 89.44 285 SER A N 1
ATOM 2207 C CA . SER A 1 285 ? 6.942 -22.153 -1.502 1.00 89.44 285 SER A CA 1
ATOM 2208 C C . SER A 1 285 ? 7.765 -22.396 -0.230 1.00 89.44 285 SER A C 1
ATOM 2210 O O . SER A 1 285 ? 7.206 -22.494 0.869 1.00 89.44 285 SER A O 1
ATOM 2212 N N . VAL A 1 286 ? 9.097 -22.419 -0.350 1.00 92.75 286 VAL A N 1
ATOM 2213 C CA . VAL A 1 286 ? 10.026 -22.548 0.774 1.00 92.75 286 VAL A CA 1
ATOM 2214 C C . VAL A 1 286 ? 10.183 -21.183 1.462 1.00 92.75 286 VAL A C 1
ATOM 2216 O O . VAL A 1 286 ? 10.677 -20.239 0.846 1.00 92.75 286 VAL A O 1
ATOM 2219 N N . PRO A 1 287 ? 9.849 -21.040 2.762 1.00 90.81 287 PRO A N 1
ATOM 2220 C CA . PRO A 1 287 ? 9.893 -19.743 3.446 1.00 90.81 287 PRO A CA 1
ATOM 2221 C C . PRO A 1 287 ? 11.252 -19.028 3.409 1.00 90.81 287 PRO A C 1
ATOM 2223 O O . PRO A 1 287 ? 11.287 -17.803 3.376 1.00 90.81 287 PRO A O 1
ATOM 2226 N N . ALA A 1 288 ? 12.358 -19.778 3.388 1.00 89.38 288 ALA A N 1
ATOM 2227 C CA . ALA A 1 288 ? 13.719 -19.236 3.310 1.00 89.38 288 ALA A CA 1
ATOM 2228 C C . ALA A 1 288 ? 14.087 -18.662 1.925 1.00 89.38 288 ALA A C 1
ATOM 2230 O O . ALA A 1 288 ? 15.105 -17.982 1.783 1.00 89.38 288 ALA A O 1
ATOM 2231 N N . ASN A 1 289 ? 13.278 -18.946 0.904 1.00 92.56 289 ASN A N 1
ATOM 2232 C CA . ASN A 1 289 ? 13.453 -18.426 -0.447 1.00 92.56 289 ASN A CA 1
ATOM 2233 C C . ASN A 1 289 ? 12.595 -17.193 -0.704 1.00 92.56 289 ASN A C 1
ATOM 2235 O O . ASN A 1 289 ? 12.671 -16.649 -1.794 1.00 92.56 289 ASN A O 1
ATOM 2239 N N . ARG A 1 290 ? 11.769 -16.751 0.253 1.00 91.94 290 ARG A N 1
ATOM 2240 C CA . ARG A 1 290 ? 10.898 -15.596 0.030 1.00 91.94 290 ARG A CA 1
ATOM 2241 C C . ARG A 1 290 ? 11.728 -14.372 -0.373 1.00 91.94 290 ARG A C 1
ATOM 2243 O O . ARG A 1 290 ? 12.721 -14.089 0.300 1.00 91.94 290 ARG A O 1
ATOM 2250 N N . PRO A 1 291 ? 11.323 -13.656 -1.433 1.00 93.88 291 PRO A N 1
ATOM 2251 C CA . PRO A 1 291 ? 11.987 -12.424 -1.807 1.00 93.88 291 PRO A CA 1
ATOM 2252 C C . PRO A 1 291 ? 11.873 -11.396 -0.679 1.00 93.88 291 PRO A C 1
ATOM 2254 O O . PRO A 1 291 ? 10.808 -11.215 -0.090 1.00 93.88 291 PRO A O 1
ATOM 2257 N N . ASP A 1 292 ? 12.989 -10.746 -0.375 1.00 94.56 292 ASP A N 1
ATOM 2258 C CA . ASP A 1 292 ? 13.133 -9.690 0.631 1.00 94.56 292 ASP A CA 1
ATOM 2259 C C . ASP A 1 292 ? 13.508 -8.337 0.003 1.00 94.56 292 ASP A C 1
ATOM 2261 O O . ASP A 1 292 ? 13.491 -7.317 0.696 1.00 94.56 292 ASP A O 1
ATOM 2265 N N . LEU A 1 293 ? 13.761 -8.318 -1.310 1.00 95.25 293 LEU A N 1
ATOM 2266 C CA . LEU A 1 293 ? 13.992 -7.132 -2.123 1.00 95.25 293 LEU A CA 1
ATOM 2267 C C . LEU A 1 293 ? 12.973 -7.042 -3.264 1.00 95.25 293 LEU A C 1
ATOM 2269 O O . LEU A 1 293 ? 12.785 -7.986 -4.031 1.00 95.25 293 LEU A O 1
ATOM 2273 N N . GLU A 1 294 ? 12.390 -5.860 -3.417 1.00 96.06 294 GLU A N 1
ATOM 2274 C CA . GLU A 1 294 ? 11.678 -5.433 -4.612 1.00 96.06 294 GLU A CA 1
ATOM 2275 C C . GLU A 1 294 ? 12.536 -4.417 -5.381 1.00 96.06 294 GLU A C 1
ATOM 2277 O O . GLU A 1 294 ? 13.038 -3.454 -4.804 1.00 96.06 294 GLU A O 1
ATOM 2282 N N . LEU A 1 295 ? 12.721 -4.614 -6.685 1.00 93.88 295 LEU A N 1
ATOM 2283 C CA . LEU A 1 295 ? 13.303 -3.612 -7.576 1.00 93.88 295 LEU A CA 1
ATOM 2284 C C . LEU A 1 295 ? 12.185 -2.972 -8.388 1.00 93.88 295 LEU A C 1
ATOM 2286 O O . LEU A 1 295 ? 11.606 -3.612 -9.269 1.00 93.88 295 LEU A O 1
ATOM 2290 N N . MET A 1 296 ? 11.919 -1.698 -8.106 1.00 93.44 296 MET A N 1
ATOM 2291 C CA . MET A 1 296 ? 10.839 -0.932 -8.720 1.00 93.44 296 MET A CA 1
ATOM 2292 C C . MET A 1 296 ? 11.435 0.067 -9.715 1.00 93.44 296 MET A C 1
ATOM 2294 O O . MET A 1 296 ? 11.966 1.107 -9.319 1.00 93.44 296 MET A O 1
ATOM 2298 N N . PRO A 1 297 ? 11.412 -0.225 -11.018 1.00 91.56 297 PRO A N 1
ATOM 2299 C CA . PRO A 1 297 ? 11.955 0.679 -12.008 1.00 91.56 297 PRO A CA 1
ATOM 2300 C C . PRO A 1 297 ? 10.845 1.706 -12.353 1.00 91.56 297 PRO A C 1
ATOM 2302 O O . PRO A 1 297 ? 9.746 1.351 -12.780 1.00 91.56 297 PRO A O 1
ATOM 2305 N N . LEU A 1 298 ? 11.132 2.995 -12.158 1.00 90.06 298 LEU A N 1
ATOM 2306 C CA . LEU A 1 298 ? 10.192 4.116 -12.254 1.00 90.06 298 LEU A CA 1
ATOM 2307 C C . LEU A 1 298 ? 10.719 5.184 -13.220 1.00 90.06 298 LEU A C 1
ATOM 2309 O O . LEU A 1 298 ? 11.785 5.756 -13.012 1.00 90.06 298 LEU A O 1
ATOM 2313 N N . ALA A 1 299 ? 9.955 5.525 -14.256 1.00 88.44 299 ALA A N 1
ATOM 2314 C CA . ALA A 1 299 ? 10.313 6.575 -15.221 1.00 88.44 299 ALA A CA 1
ATOM 2315 C C . ALA A 1 299 ? 10.094 8.006 -14.674 1.00 88.44 299 ALA A C 1
ATOM 2317 O O . ALA A 1 299 ? 9.657 8.891 -15.405 1.00 88.44 299 ALA A O 1
ATOM 2318 N N . ASN A 1 300 ? 10.330 8.226 -13.382 1.00 88.44 300 ASN A N 1
ATOM 2319 C CA . ASN A 1 300 ? 10.110 9.491 -12.687 1.00 88.44 300 ASN A CA 1
ATOM 2320 C C . ASN A 1 300 ? 11.178 9.709 -11.615 1.00 88.44 300 ASN A C 1
ATOM 2322 O O . ASN A 1 300 ? 11.729 8.738 -11.101 1.00 88.44 300 ASN A O 1
ATOM 2326 N N . ASN A 1 301 ? 11.402 10.961 -11.222 1.00 90.44 301 ASN A N 1
ATOM 2327 C CA . ASN A 1 301 ? 12.183 11.273 -10.032 1.00 90.44 301 ASN A CA 1
ATOM 2328 C C . ASN A 1 301 ? 11.439 10.836 -8.757 1.00 90.44 301 ASN A C 1
ATOM 2330 O O . ASN A 1 301 ? 10.301 11.246 -8.526 1.00 90.44 301 ASN A O 1
ATOM 2334 N N . CYS A 1 302 ? 12.082 10.005 -7.935 1.00 89.88 302 CYS A N 1
ATOM 2335 C CA . CYS A 1 302 ? 11.560 9.580 -6.627 1.00 89.88 302 CYS A CA 1
ATOM 2336 C C . CYS A 1 302 ? 12.439 10.067 -5.464 1.00 89.88 302 CYS A C 1
ATOM 2338 O O . CYS A 1 302 ? 12.535 9.404 -4.435 1.00 89.88 302 CYS A O 1
ATOM 2340 N N . THR A 1 303 ? 13.126 11.193 -5.654 1.00 88.25 303 THR A N 1
ATOM 2341 C CA . THR A 1 303 ? 13.922 11.871 -4.623 1.00 88.25 303 THR A CA 1
ATOM 2342 C C . THR A 1 303 ? 13.289 13.211 -4.269 1.00 88.25 303 THR A C 1
ATOM 2344 O O . THR A 1 303 ? 12.496 13.744 -5.043 1.00 88.25 303 THR A O 1
ATOM 2347 N N . ASP A 1 304 ? 13.697 13.789 -3.140 1.00 85.94 304 ASP A N 1
ATOM 2348 C CA . ASP A 1 304 ? 13.275 15.137 -2.735 1.00 85.94 304 ASP A CA 1
ATOM 2349 C C . ASP A 1 304 ? 14.009 16.258 -3.495 1.00 85.94 304 ASP A C 1
ATOM 2351 O O . ASP A 1 304 ? 13.704 17.439 -3.324 1.00 85.94 304 ASP A O 1
ATOM 2355 N N . ALA A 1 305 ? 15.006 15.917 -4.318 1.00 86.44 305 ALA A N 1
ATOM 2356 C CA . ALA A 1 305 ? 15.761 16.892 -5.090 1.00 86.44 305 ALA A CA 1
ATOM 2357 C C . ALA A 1 305 ? 14.993 17.290 -6.355 1.00 86.44 305 ALA A C 1
ATOM 2359 O O . ALA A 1 305 ? 14.569 16.426 -7.119 1.00 86.44 305 ALA A O 1
ATOM 2360 N N . ASP A 1 306 ? 14.877 18.591 -6.618 1.00 83.81 306 ASP A N 1
ATOM 2361 C CA . ASP A 1 306 ? 14.370 19.091 -7.896 1.00 83.81 306 ASP A CA 1
ATOM 2362 C C . ASP A 1 306 ? 15.460 19.010 -8.979 1.00 83.81 306 ASP A C 1
ATOM 2364 O O . ASP A 1 306 ? 16.613 19.393 -8.757 1.00 83.81 306 ASP A O 1
ATOM 2368 N N . ILE A 1 307 ? 15.105 18.490 -10.156 1.00 86.88 307 ILE A N 1
ATOM 2369 C CA . ILE A 1 307 ? 16.032 18.238 -11.271 1.00 86.88 307 ILE A CA 1
ATOM 2370 C C . ILE A 1 307 ? 15.410 18.773 -12.576 1.00 86.88 307 ILE A C 1
ATOM 2372 O O . ILE A 1 307 ? 15.021 17.997 -13.459 1.00 86.88 307 ILE A O 1
ATOM 2376 N N . PRO A 1 308 ? 15.285 20.104 -12.720 1.00 85.56 308 PRO A N 1
ATOM 2377 C CA . PRO A 1 308 ? 14.566 20.707 -13.834 1.00 85.56 308 PRO A CA 1
ATOM 2378 C C . PRO A 1 308 ? 15.283 20.490 -15.173 1.00 85.56 308 PRO A C 1
ATOM 2380 O O . PRO A 1 308 ? 16.512 20.469 -15.259 1.00 85.56 308 PRO A O 1
ATOM 2383 N N . GLY A 1 309 ? 14.503 20.354 -16.248 1.00 87.50 309 GLY A N 1
ATOM 2384 C CA . GLY A 1 309 ? 15.011 20.282 -17.624 1.00 87.50 309 GLY A CA 1
ATOM 2385 C C . GLY A 1 309 ? 15.709 18.974 -18.014 1.00 87.50 309 GLY A C 1
ATOM 2386 O O . GLY A 1 309 ? 16.153 18.849 -19.155 1.00 87.50 309 GLY A O 1
ATOM 2387 N N . LYS A 1 310 ? 15.785 17.986 -17.115 1.00 91.12 310 LYS A N 1
ATOM 2388 C CA . LYS A 1 310 ? 16.392 16.675 -17.379 1.00 91.12 310 LYS A CA 1
ATOM 2389 C C . LYS A 1 310 ? 15.353 15.562 -17.359 1.00 91.12 310 LYS A C 1
ATOM 2391 O O . LYS A 1 310 ? 14.412 15.593 -16.568 1.00 91.12 310 LYS A O 1
ATOM 2396 N N . GLY A 1 311 ? 15.539 14.572 -18.231 1.00 91.31 311 GLY A N 1
ATOM 2397 C CA . GLY A 1 311 ? 14.816 13.308 -18.138 1.00 91.31 311 GLY A CA 1
ATOM 2398 C C . GLY A 1 311 ? 15.402 12.479 -17.002 1.00 91.31 311 GLY A C 1
ATOM 2399 O O . GLY A 1 311 ? 16.621 12.342 -16.900 1.00 91.31 311 GLY A O 1
ATOM 2400 N N . VAL A 1 312 ? 14.542 11.948 -16.141 1.00 92.12 312 VAL A N 1
ATOM 2401 C CA . VAL A 1 312 ? 14.957 11.197 -14.955 1.00 92.12 312 VAL A CA 1
ATOM 2402 C C . VAL A 1 312 ? 14.298 9.824 -14.917 1.00 92.12 312 VAL A C 1
ATOM 2404 O O . VAL A 1 312 ? 13.114 9.666 -15.226 1.00 92.12 312 VAL A O 1
ATOM 2407 N N . PHE A 1 313 ? 15.098 8.842 -14.521 1.00 91.69 313 PHE A N 1
ATOM 2408 C CA . PHE A 1 313 ? 14.698 7.481 -14.216 1.00 91.69 313 PHE A CA 1
ATOM 2409 C C . PHE A 1 313 ? 15.168 7.135 -12.803 1.00 91.69 313 PHE A C 1
ATOM 2411 O O . PHE A 1 313 ? 16.331 7.362 -12.476 1.00 91.69 313 PHE A O 1
ATOM 2418 N N . THR A 1 314 ? 14.304 6.546 -11.986 1.00 92.62 314 THR A N 1
ATOM 2419 C CA . THR A 1 314 ? 14.680 6.021 -10.675 1.00 92.62 314 THR A CA 1
ATOM 2420 C C . THR A 1 314 ? 14.494 4.510 -10.651 1.00 92.62 314 THR A C 1
ATOM 2422 O O . THR A 1 314 ? 13.402 3.998 -10.880 1.00 92.62 314 THR A O 1
ATOM 2425 N N . LEU A 1 315 ? 15.559 3.783 -10.326 1.00 92.69 315 LEU A N 1
ATOM 2426 C CA . LEU A 1 315 ? 15.443 2.426 -9.815 1.00 92.69 315 LEU A CA 1
ATOM 2427 C C . LEU A 1 315 ? 15.267 2.540 -8.302 1.00 92.69 315 LEU A C 1
ATOM 2429 O O . LEU A 1 315 ? 16.135 3.085 -7.626 1.00 92.69 315 LEU A O 1
ATOM 2433 N N . LEU A 1 316 ? 14.154 2.049 -7.769 1.00 94.81 316 LEU A N 1
ATOM 2434 C CA . LEU A 1 316 ? 13.859 2.078 -6.340 1.00 94.81 316 LEU A CA 1
ATOM 2435 C C . LEU A 1 316 ? 13.960 0.653 -5.762 1.00 94.81 316 LEU A C 1
ATOM 2437 O O . LEU A 1 316 ? 12.979 -0.091 -5.786 1.00 94.81 316 LEU A O 1
ATOM 2441 N N . PRO A 1 317 ? 15.158 0.238 -5.306 1.00 94.94 317 PRO A N 1
ATOM 2442 C CA . PRO A 1 317 ? 15.331 -0.902 -4.420 1.00 94.94 317 PRO A CA 1
ATOM 2443 C C . PRO A 1 317 ? 14.570 -0.696 -3.114 1.00 94.94 317 PRO A C 1
ATOM 2445 O O . PRO A 1 317 ? 14.812 0.279 -2.402 1.00 94.94 317 PRO A O 1
ATOM 2448 N N . THR A 1 318 ? 13.696 -1.637 -2.789 1.00 96.06 318 THR A N 1
ATOM 2449 C CA . THR A 1 318 ? 12.822 -1.580 -1.625 1.00 96.06 318 THR A CA 1
ATOM 2450 C C . THR A 1 318 ? 12.917 -2.874 -0.835 1.00 96.06 318 THR A C 1
ATOM 2452 O O . THR A 1 318 ? 12.692 -3.958 -1.367 1.00 96.06 318 THR A O 1
ATOM 2455 N N . LEU A 1 319 ? 13.245 -2.777 0.451 1.00 95.25 319 LEU A N 1
ATOM 2456 C CA . LEU A 1 319 ? 13.221 -3.925 1.353 1.00 95.25 319 LEU A CA 1
ATOM 2457 C C . LEU A 1 319 ? 11.775 -4.221 1.755 1.00 95.25 319 LEU A C 1
ATOM 2459 O O . LEU A 1 319 ? 11.123 -3.381 2.376 1.00 95.25 319 LEU A O 1
ATOM 2463 N N . ILE A 1 320 ? 11.298 -5.418 1.415 1.00 94.00 320 ILE A N 1
ATOM 2464 C CA . ILE A 1 320 ? 9.899 -5.840 1.616 1.00 94.00 320 ILE A CA 1
ATOM 2465 C C . ILE A 1 320 ? 9.720 -6.833 2.775 1.00 94.00 320 ILE A C 1
ATOM 2467 O O . ILE A 1 320 ? 8.601 -7.101 3.200 1.00 94.00 320 ILE A O 1
ATOM 2471 N N . LEU A 1 321 ? 10.818 -7.366 3.325 1.00 90.06 321 LEU A N 1
ATOM 2472 C CA . LEU A 1 321 ? 10.823 -8.223 4.520 1.00 90.06 321 LEU A CA 1
ATOM 2473 C C . LEU A 1 321 ? 11.797 -7.685 5.570 1.00 90.06 321 LEU A C 1
ATOM 2475 O O . LEU A 1 321 ? 12.830 -8.284 5.882 1.00 90.06 321 LEU A O 1
ATOM 2479 N N . LEU A 1 322 ? 11.467 -6.520 6.117 1.00 85.25 322 LEU A N 1
ATOM 2480 C CA . LEU A 1 322 ? 12.279 -5.873 7.137 1.00 85.25 322 LEU A CA 1
ATOM 2481 C C . LEU A 1 322 ? 12.189 -6.595 8.482 1.00 85.25 322 LEU A C 1
ATOM 2483 O O . LEU A 1 322 ? 11.124 -6.989 8.948 1.00 85.25 322 LEU A O 1
ATOM 2487 N N . LYS A 1 323 ? 13.350 -6.741 9.126 1.00 85.50 323 LYS A N 1
ATOM 2488 C CA . LYS A 1 323 ? 13.447 -7.187 10.525 1.00 85.50 323 LYS A CA 1
ATOM 2489 C C . LYS A 1 323 ? 13.303 -6.029 11.507 1.00 85.50 323 LYS A C 1
ATOM 2491 O O . LYS A 1 323 ? 12.977 -6.258 12.667 1.00 85.50 323 LYS A O 1
ATOM 2496 N N . SER A 1 324 ? 13.574 -4.808 11.046 1.00 85.94 324 SER A N 1
ATOM 2497 C CA . SER A 1 324 ? 13.382 -3.591 11.824 1.00 85.94 324 SER A CA 1
ATOM 2498 C C . SER A 1 324 ? 11.899 -3.393 12.110 1.00 85.94 324 SER A C 1
ATOM 2500 O O . SER A 1 324 ? 11.060 -3.577 11.230 1.00 85.94 324 SER A O 1
ATOM 2502 N N . GLN A 1 325 ? 11.591 -3.014 13.341 1.00 85.25 325 GLN A N 1
ATOM 2503 C CA . GLN A 1 325 ? 10.243 -2.706 13.796 1.00 85.25 325 GLN A CA 1
ATOM 2504 C C . GLN A 1 325 ? 10.306 -1.408 14.588 1.00 85.25 325 GLN A C 1
ATOM 2506 O O . GLN A 1 325 ? 11.291 -1.166 15.287 1.00 85.25 325 GLN A O 1
ATOM 2511 N N . ALA A 1 326 ? 9.268 -0.590 14.475 1.00 79.31 326 ALA A N 1
ATOM 2512 C CA . ALA A 1 326 ? 9.126 0.618 15.275 1.00 79.31 326 ALA A CA 1
ATOM 2513 C C . ALA A 1 326 ? 8.054 0.443 16.364 1.00 79.31 326 ALA A C 1
ATOM 2515 O O . ALA A 1 326 ? 7.106 -0.335 16.204 1.00 79.31 326 ALA A O 1
ATOM 2516 N N . CYS A 1 327 ? 8.232 1.186 17.455 1.00 72.62 327 CYS A N 1
ATOM 2517 C CA . CYS A 1 327 ? 7.282 1.417 18.543 1.00 72.62 327 CYS A CA 1
ATOM 2518 C C . CYS A 1 327 ? 7.265 2.926 18.881 1.00 72.62 327 CYS A C 1
ATOM 2520 O O . CYS A 1 327 ? 8.156 3.652 18.440 1.00 72.62 327 CYS A O 1
ATOM 2522 N N . ASP A 1 328 ? 6.267 3.389 19.640 1.00 60.03 328 ASP A N 1
ATOM 2523 C CA . ASP A 1 328 ? 6.160 4.760 20.187 1.00 60.03 328 ASP A CA 1
ATOM 2524 C C . ASP A 1 328 ? 6.024 5.918 19.168 1.00 60.03 328 ASP A C 1
ATOM 2526 O O . ASP A 1 328 ? 6.705 6.947 19.250 1.00 60.03 328 ASP A O 1
ATOM 2530 N N . PHE A 1 329 ? 5.069 5.821 18.240 1.00 53.66 329 PHE A N 1
ATOM 2531 C CA . PHE A 1 329 ? 4.660 6.932 17.366 1.00 53.66 329 PHE A CA 1
ATOM 2532 C C . PHE A 1 329 ? 3.934 8.068 18.096 1.00 53.66 329 PHE A C 1
ATOM 2534 O O . PHE A 1 329 ? 3.888 9.187 17.584 1.00 53.66 329 PHE A O 1
ATOM 2541 N N . ALA A 1 330 ? 3.387 7.826 19.287 1.00 49.25 330 ALA A N 1
ATOM 2542 C CA . ALA A 1 330 ? 2.723 8.851 20.093 1.00 49.25 330 ALA A CA 1
ATOM 2543 C C . ALA A 1 330 ? 3.688 9.898 20.698 1.00 49.25 330 ALA A C 1
ATOM 2545 O O . ALA A 1 330 ? 3.236 10.856 21.322 1.00 49.25 330 ALA A O 1
ATOM 2546 N N . SER A 1 331 ? 5.007 9.741 20.522 1.00 40.88 331 SER A N 1
ATOM 2547 C CA . SER A 1 331 ? 6.033 10.648 21.065 1.00 40.88 331 SER A CA 1
ATOM 2548 C C . SER A 1 331 ? 6.420 11.818 20.139 1.00 40.88 331 SER A C 1
ATOM 2550 O O . SER A 1 331 ? 7.173 12.706 20.545 1.00 40.88 331 SER A O 1
ATOM 2552 N N . GLY A 1 332 ? 5.897 11.858 18.910 1.00 35.88 332 GLY A N 1
ATOM 2553 C CA . GLY A 1 332 ? 6.193 12.907 17.933 1.00 35.88 332 GLY A CA 1
ATOM 2554 C C . GLY A 1 332 ? 5.344 14.169 18.107 1.00 35.88 332 GLY A C 1
ATOM 2555 O O . GLY A 1 332 ? 4.332 14.293 17.428 1.00 35.88 332 GLY A O 1
ATOM 2556 N N . THR A 1 333 ? 5.815 15.073 18.979 1.00 29.53 333 THR A N 1
ATOM 2557 C CA . THR A 1 333 ? 5.543 16.535 19.065 1.00 29.53 333 THR A CA 1
ATOM 2558 C C . THR A 1 333 ? 4.098 17.032 19.060 1.00 29.53 333 THR A C 1
ATOM 2560 O O . THR A 1 333 ? 3.453 17.003 17.989 1.00 29.53 333 THR A O 1
#

Secondary structure (DSSP, 8-state):
-HHHHHHHHHHHHHHHTTSSEEEE--TTGGGT--TTHHHHHHHHHHHHHHTT--EES-TT-TTSBSSEEEEPPEEEETTS-B--HHHHHS-HHHHHHTTTT-----SEEEEEEEEEEETTEEEEEEEEEEESSGGGTT-EEEEE-SS-----SHHHHHHHHHH-----SS---TT--S-----EE-HHHHHHTT---SEE-TTTT--B---EE--EEEEE-GGGSTHHHHH-HHHHHHHHHHHHHHS-SGGGS-S--EEEEE-GGGEETTTTEE--SSGGGGBTTSGGG---EEEEEESS--SSS--TTSEEEEEEEEESS----B--GGG--

InterPro domains:
  IPR000172 Glucose-methanol-choline oxidoreductase, N-terminal [PF00732] (76-163)
  IPR012132 Glucose-methanol-choline oxidoreductase [PTHR11552] (43-164)
  IPR036188 FAD/NAD(P)-binding domain superfamily [G3DSA:3.50.50.60] (85-205)
  IPR036188 FAD/NAD(P)-binding domain superfamily [SSF51905] (99-256)

Organism: Trametes pubescens (NCBI:txid154538)